Protein AF-A0A212CAP1-F1 (afdb_monomer)

Secondary structure (DSSP, 8-state):
-PPTT-EEPTTS-EE-GGGTTSSS-SSSSSGGGTTSSSS--STTS-TT-EE-TTSS---EEE---TTSSS-SS-TTT-STT--EEE----TT--SS----EE-PPPPPPPTT-EEEEE----TT------EEE--TTS--EEE---PPP-TT--PEEEEE--S-------PPP-

Organism: Cervus elaphus hippelaphus (NCBI:txid46360)

Sequence (174 aa):
YCPLGYRECQNGKCFKPEQSCNFVDDCGDYTDENECGGSCTFEKGWCGWQNSLAENFDWVLGVGSPQSLRPPRDHTLGNENGHFLYLEATPVGLRGEEAHLKSGLWQESSAACTMSFWYFISTKATGSIQILIKVRFQFVMPLSFTKFPTGSTWPKGVYHNSADLALGGLLPSE

Structure (mmCIF, N/CA/C/O backbone):
data_AF-A0A212CAP1-F1
#
_entry.id   AF-A0A212CAP1-F1
#
loop_
_atom_site.group_PDB
_atom_site.id
_atom_site.type_symbol
_atom_site.label_atom_id
_atom_site.label_alt_id
_atom_site.label_comp_id
_atom_site.label_asym_id
_atom_site.label_entity_id
_atom_site.label_seq_id
_atom_site.pdbx_PDB_ins_code
_atom_site.Cartn_x
_atom_site.Cartn_y
_atom_site.Cartn_z
_atom_site.occupancy
_atom_site.B_iso_or_equiv
_atom_site.auth_seq_id
_atom_site.auth_comp_id
_atom_site.auth_asym_id
_atom_site.auth_atom_id
_atom_site.pdbx_PDB_model_num
ATOM 1 N N . TYR A 1 1 ? -18.446 17.911 12.916 1.00 83.56 1 TYR A N 1
ATOM 2 C CA . TYR A 1 1 ? -17.539 18.237 14.038 1.00 83.56 1 TYR A CA 1
ATOM 3 C C . TYR A 1 1 ? -17.776 17.279 15.183 1.00 83.56 1 TYR A C 1
ATOM 5 O O . TYR A 1 1 ? -18.874 17.244 15.738 1.00 83.56 1 TYR A O 1
ATOM 13 N N . CYS A 1 2 ? -16.745 16.515 15.521 1.00 92.31 2 CYS A N 1
ATOM 14 C CA . CYS A 1 2 ? -16.802 15.498 16.558 1.00 92.31 2 CYS A CA 1
ATOM 15 C C . CYS A 1 2 ? -16.370 16.032 17.933 1.00 92.31 2 CYS A C 1
ATOM 17 O O . CYS A 1 2 ? -15.552 16.952 18.002 1.00 92.31 2 CYS A O 1
ATOM 19 N N . PRO A 1 3 ? -16.892 15.468 19.039 1.00 93.44 3 PRO A N 1
ATOM 20 C CA . PRO A 1 3 ? -16.429 15.803 20.384 1.00 93.44 3 PRO A CA 1
ATOM 21 C C . PRO A 1 3 ? -14.925 15.547 20.562 1.00 93.44 3 PRO A C 1
ATOM 23 O O . PRO A 1 3 ? -14.339 14.713 19.870 1.00 93.44 3 PRO A O 1
ATOM 26 N N . LEU A 1 4 ? -14.301 16.217 21.537 1.00 91.88 4 LEU A N 1
ATOM 27 C CA . LEU A 1 4 ? -12.901 15.958 21.891 1.00 91.88 4 LEU A CA 1
ATOM 28 C C . LEU A 1 4 ? -12.685 14.470 22.202 1.00 91.88 4 LEU A C 1
ATOM 30 O O . LEU A 1 4 ? -13.455 13.861 22.942 1.00 91.88 4 LEU A O 1
ATOM 34 N N . GLY A 1 5 ? -11.622 13.902 21.631 1.00 90.88 5 GLY A N 1
ATOM 35 C CA . GLY A 1 5 ? -11.305 12.479 21.753 1.00 90.88 5 GLY A CA 1
ATOM 36 C C . GLY A 1 5 ? -11.960 11.584 20.698 1.00 90.88 5 GLY A C 1
ATOM 37 O O . GLY A 1 5 ? -11.698 10.390 20.716 1.00 90.88 5 GLY A O 1
ATOM 38 N N . TYR A 1 6 ? -12.754 12.131 19.773 1.00 94.06 6 TYR A N 1
ATOM 39 C CA . TYR A 1 6 ? -13.299 11.405 18.622 1.00 94.06 6 TYR A CA 1
ATOM 40 C C . TYR A 1 6 ? -12.645 11.867 17.313 1.00 94.06 6 TYR A C 1
ATOM 42 O O . TYR A 1 6 ? -12.202 13.009 17.187 1.00 94.06 6 TYR A O 1
ATOM 50 N N . ARG A 1 7 ? -12.605 10.966 16.331 1.00 93.44 7 ARG A N 1
ATOM 51 C CA . ARG A 1 7 ? -12.229 11.222 14.936 1.00 93.44 7 ARG A CA 1
ATOM 52 C C . ARG A 1 7 ? -13.486 11.314 14.073 1.00 93.44 7 ARG A C 1
ATOM 54 O O . ARG A 1 7 ? -14.515 10.743 14.426 1.00 93.44 7 ARG A O 1
ATOM 61 N N . GLU A 1 8 ? -13.399 12.050 12.970 1.00 94.44 8 GLU A N 1
ATOM 62 C CA . GLU A 1 8 ? -14.517 12.300 12.051 1.00 94.44 8 GLU A CA 1
ATOM 63 C C . GLU A 1 8 ? -14.404 11.398 10.814 1.00 94.44 8 GLU A C 1
ATOM 65 O O . GLU A 1 8 ? -13.351 11.336 10.180 1.00 94.44 8 GLU A O 1
ATOM 70 N N . CYS A 1 9 ? -15.486 10.684 10.505 1.00 93.44 9 CYS A N 1
ATOM 71 C CA . CYS A 1 9 ? -15.655 9.887 9.290 1.00 93.44 9 CYS A CA 1
ATOM 72 C C . CYS A 1 9 ? -15.925 10.802 8.083 1.00 93.44 9 CYS A C 1
ATOM 74 O O . CYS A 1 9 ? -16.354 11.948 8.251 1.00 93.44 9 CYS A O 1
ATOM 76 N N . GLN A 1 10 ? -15.779 10.298 6.854 1.00 93.00 10 GLN A N 1
ATOM 77 C CA . GLN A 1 10 ? -16.100 11.082 5.651 1.00 93.00 10 GLN A CA 1
ATOM 78 C C . GLN A 1 10 ? -17.588 11.447 5.567 1.00 93.00 10 GLN A C 1
ATOM 80 O O . GLN A 1 10 ? -17.936 12.535 5.109 1.00 93.00 10 GLN A O 1
ATOM 85 N N . ASN A 1 11 ? -18.471 10.580 6.063 1.00 93.19 11 ASN A N 1
ATOM 86 C CA . ASN A 1 11 ? -19.906 10.843 6.173 1.00 93.19 11 ASN A CA 1
ATOM 87 C C . ASN A 1 11 ? -20.312 11.754 7.357 1.00 93.19 11 ASN A C 1
ATOM 89 O O . ASN A 1 11 ? -21.505 11.969 7.577 1.00 93.19 11 ASN A O 1
ATOM 93 N N . GLY A 1 12 ? -19.353 12.276 8.131 1.00 92.50 12 GLY A N 1
ATOM 94 C CA . GLY A 1 12 ? -19.595 13.172 9.267 1.00 92.50 12 GLY A CA 1
ATOM 95 C C . GLY A 1 12 ? -19.979 12.482 10.581 1.00 92.50 12 GLY A C 1
ATOM 96 O O . GLY A 1 12 ? -20.231 13.173 11.572 1.00 92.50 12 GLY A O 1
ATOM 97 N N . LYS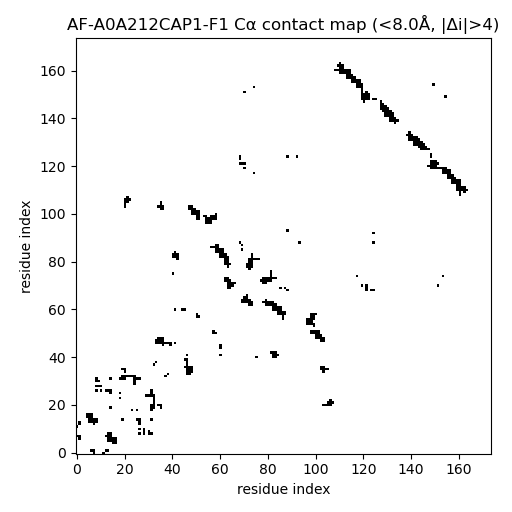 A 1 13 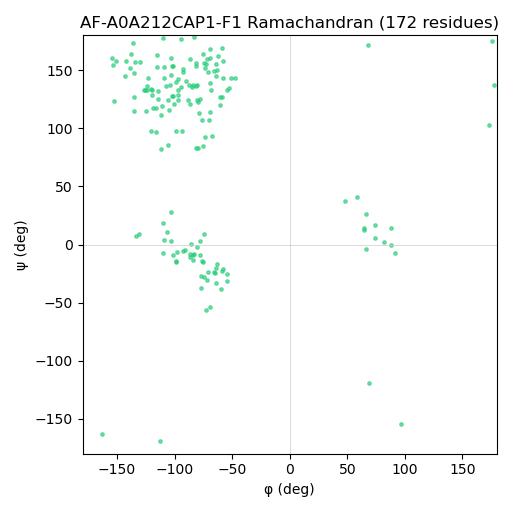? -20.024 11.142 10.630 1.00 94.56 13 LYS A N 1
ATOM 98 C CA . LYS A 1 13 ? -20.093 10.403 11.900 1.00 94.56 13 LYS A CA 1
ATOM 99 C C . LYS A 1 13 ? -18.782 10.522 12.675 1.00 94.56 13 LYS A C 1
ATOM 101 O O . LYS A 1 13 ? -17.762 10.969 12.158 1.00 94.56 13 LYS A O 1
ATOM 106 N N . CYS A 1 14 ? -18.824 10.102 13.934 1.00 95.31 14 CYS A N 1
ATOM 107 C CA . CYS A 1 14 ? -17.690 10.167 14.838 1.00 95.31 14 CYS A CA 1
ATOM 108 C C . CYS A 1 14 ? -17.373 8.786 15.399 1.00 95.31 14 CYS A C 1
ATOM 110 O O . CYS A 1 14 ? -18.280 8.091 15.854 1.00 95.31 14 CYS A O 1
ATOM 112 N N . PHE A 1 15 ? -16.091 8.440 15.438 1.00 94.31 15 PHE A N 1
ATOM 113 C CA . PHE A 1 15 ? -15.589 7.188 16.002 1.00 94.31 15 PHE A CA 1
ATOM 114 C C . PHE A 1 15 ? -14.444 7.466 16.978 1.00 94.31 15 PHE A C 1
ATOM 116 O O . PHE A 1 15 ? -13.810 8.525 16.948 1.00 94.31 15 PHE A O 1
ATOM 123 N N . LYS A 1 16 ? -14.202 6.543 17.902 1.00 93.94 16 LYS A N 1
ATOM 124 C CA . LYS A 1 16 ? -13.109 6.641 18.869 1.00 93.94 16 LYS A CA 1
ATOM 125 C C . LYS A 1 16 ? -11.788 6.183 18.242 1.00 93.94 16 LYS A C 1
ATOM 127 O O . LYS A 1 16 ? -11.796 5.343 17.353 1.00 93.94 16 LYS A O 1
ATOM 132 N N . PRO A 1 17 ? -10.626 6.657 18.717 1.00 90.38 17 PRO A N 1
ATOM 133 C CA . PRO A 1 17 ? -9.331 6.182 18.237 1.00 90.38 17 PRO A CA 1
ATOM 134 C C . PRO A 1 17 ? -9.145 4.660 18.324 1.00 90.38 17 PRO A C 1
ATOM 136 O O . PRO A 1 17 ? -8.456 4.097 17.482 1.00 90.38 17 PRO A O 1
ATOM 139 N N . GLU A 1 18 ? -9.759 3.994 19.306 1.00 88.94 18 GLU A N 1
ATOM 140 C CA . GLU A 1 18 ? -9.690 2.533 19.477 1.00 88.94 18 GLU A CA 1
ATOM 141 C C . GLU A 1 18 ? -10.550 1.759 18.466 1.00 88.94 18 GLU A C 1
ATOM 143 O O . GLU A 1 18 ? -10.386 0.546 18.329 1.00 88.94 18 GLU A O 1
ATOM 148 N N . GLN A 1 19 ? -11.458 2.466 17.787 1.00 90.75 19 GLN A N 1
ATOM 149 C CA . GLN A 1 19 ? -12.292 1.963 16.697 1.00 90.75 19 GLN A CA 1
ATOM 150 C C . GLN A 1 19 ? -11.591 2.054 15.336 1.00 90.75 19 GLN A C 1
ATOM 152 O O . GLN A 1 19 ? -12.166 1.687 14.332 1.00 90.75 19 GLN A O 1
ATOM 157 N N . SER A 1 20 ? -10.352 2.548 15.284 1.00 90.06 20 SER A N 1
ATOM 158 C CA . SER A 1 20 ? -9.571 2.535 14.048 1.00 90.06 20 SER A CA 1
ATOM 159 C C . SER A 1 20 ? -8.802 1.225 13.908 1.00 90.06 20 SER A C 1
ATOM 161 O O . SER A 1 20 ? -8.163 0.783 14.869 1.00 90.06 20 SER A O 1
ATOM 163 N N . CYS A 1 21 ? -8.788 0.666 12.700 1.00 86.75 21 CYS A N 1
ATOM 164 C CA . CYS A 1 21 ? -8.061 -0.554 12.345 1.00 86.75 21 CYS A CA 1
ATOM 165 C C . CYS A 1 21 ? -8.472 -1.768 13.191 1.00 86.75 21 CYS A C 1
ATOM 167 O O . CYS A 1 21 ? -7.619 -2.545 13.647 1.00 86.75 21 CYS A O 1
ATOM 169 N N . ASN A 1 22 ? -9.773 -1.901 13.454 1.00 86.44 22 ASN A N 1
ATOM 170 C CA . ASN A 1 22 ? -10.360 -2.946 14.289 1.00 86.44 22 ASN A CA 1
ATOM 171 C C . ASN A 1 22 ? -11.166 -3.996 13.502 1.00 86.44 22 ASN A C 1
ATOM 173 O O . ASN A 1 22 ? -11.727 -4.900 14.124 1.00 86.44 22 ASN A O 1
ATOM 177 N N . PHE A 1 23 ? -11.193 -3.914 12.167 1.00 86.25 23 PHE A N 1
ATOM 178 C CA . PHE A 1 23 ? -11.981 -4.769 11.272 1.00 86.25 23 PHE A CA 1
ATOM 179 C C . PHE A 1 23 ? -13.509 -4.644 11.422 1.00 86.25 23 PHE A C 1
ATOM 181 O O . PHE A 1 23 ? -14.248 -5.489 10.906 1.00 86.25 23 PHE A O 1
ATOM 188 N N . VAL A 1 24 ? -13.994 -3.607 12.102 1.00 89.12 24 VAL A N 1
ATOM 189 C CA . VAL A 1 24 ? -15.412 -3.277 12.261 1.00 89.12 24 VAL A CA 1
ATOM 190 C C . VAL A 1 24 ? -15.660 -1.949 11.556 1.00 89.12 24 VAL A C 1
ATOM 192 O O . VAL A 1 24 ? -14.916 -1.008 11.743 1.00 89.12 24 VAL A O 1
ATOM 195 N N . ASP A 1 25 ? -16.702 -1.870 10.729 1.00 91.38 25 ASP A N 1
ATOM 196 C CA . ASP A 1 25 ? -17.082 -0.611 10.077 1.00 91.38 25 ASP A CA 1
ATOM 197 C C . ASP A 1 25 ? -17.909 0.247 11.048 1.00 91.38 25 ASP A C 1
ATOM 199 O O . ASP A 1 25 ? -19.146 0.214 11.037 1.00 91.38 25 ASP A O 1
ATOM 203 N N . ASP A 1 26 ? -17.231 0.982 11.932 1.00 93.75 26 ASP A N 1
ATOM 204 C CA . ASP A 1 26 ? -17.870 1.860 12.914 1.00 93.75 26 ASP A CA 1
ATOM 205 C C . ASP A 1 26 ? -18.418 3.138 12.245 1.00 93.75 26 ASP A C 1
ATOM 207 O O . ASP A 1 26 ? -19.434 3.705 12.678 1.00 93.75 26 ASP A O 1
ATOM 211 N N . CYS A 1 27 ? -17.806 3.577 11.141 1.00 92.38 27 CYS A N 1
ATOM 212 C CA . CYS A 1 27 ? -18.286 4.721 10.369 1.00 92.38 27 CYS A CA 1
ATOM 213 C C . CYS A 1 27 ? -19.504 4.388 9.477 1.00 92.38 27 CYS A C 1
ATOM 215 O O . CYS A 1 27 ? -20.344 5.259 9.208 1.00 92.38 27 CYS A O 1
ATOM 217 N N . GLY A 1 28 ? -19.676 3.141 9.039 1.00 92.88 28 GLY A N 1
ATOM 218 C CA . GLY A 1 28 ? -20.647 2.732 8.013 1.00 92.88 28 GLY A CA 1
ATOM 219 C C . GLY A 1 28 ? -20.253 3.139 6.585 1.00 92.88 28 GLY A C 1
ATOM 220 O O . GLY A 1 28 ? -21.073 3.046 5.671 1.00 92.88 28 GLY A O 1
ATOM 221 N N . ASP A 1 29 ? -19.052 3.692 6.420 1.00 92.06 29 ASP A N 1
ATOM 222 C CA . ASP A 1 29 ? -18.431 4.070 5.147 1.00 92.06 29 ASP A CA 1
ATOM 223 C C . ASP A 1 29 ? -16.968 3.591 5.049 1.00 92.06 29 ASP A C 1
ATOM 225 O O . ASP A 1 29 ? -16.278 3.932 4.088 1.00 92.06 29 ASP A O 1
ATOM 229 N N . TYR A 1 30 ? -16.512 2.787 6.022 1.00 89.25 30 TYR A N 1
ATOM 230 C CA . TYR A 1 30 ? -15.170 2.215 6.125 1.00 89.25 30 TYR A CA 1
ATOM 231 C C . TYR A 1 30 ? -14.027 3.233 6.313 1.00 89.25 30 TYR A C 1
ATOM 233 O O . TYR A 1 30 ? -12.851 2.883 6.171 1.00 89.25 30 TYR A O 1
ATOM 241 N N . THR A 1 31 ? -14.330 4.505 6.616 1.00 91.69 31 THR A N 1
ATOM 242 C CA . THR A 1 31 ? -13.303 5.552 6.796 1.00 91.69 31 THR A CA 1
ATOM 243 C C . THR A 1 31 ? -12.322 5.217 7.923 1.00 91.69 31 THR A C 1
ATOM 245 O O . THR A 1 31 ? -11.128 5.491 7.807 1.00 91.69 31 THR A O 1
ATOM 248 N N . ASP A 1 32 ? -12.817 4.628 9.006 1.00 90.56 32 ASP A N 1
ATOM 249 C CA . ASP A 1 32 ? -12.068 4.195 10.188 1.00 90.56 32 ASP A CA 1
ATOM 250 C C . ASP A 1 32 ? -11.039 3.085 9.905 1.00 90.56 32 ASP A C 1
ATOM 252 O O . ASP A 1 32 ? -10.049 2.967 10.637 1.00 90.56 32 ASP A O 1
ATOM 256 N N . GLU A 1 33 ? -11.209 2.372 8.787 1.00 89.12 33 GLU A N 1
ATOM 257 C CA . GLU A 1 33 ? -10.372 1.252 8.344 1.00 89.12 33 GLU A CA 1
ATOM 258 C C . GLU A 1 33 ? -9.510 1.574 7.098 1.00 89.12 33 GLU A C 1
ATOM 260 O O . GLU A 1 33 ? -8.656 0.781 6.688 1.00 89.12 33 GLU A O 1
ATOM 265 N N . ASN A 1 34 ? -9.697 2.742 6.469 1.00 87.50 34 ASN A N 1
ATOM 266 C CA . ASN A 1 34 ? -9.089 3.060 5.168 1.00 87.50 34 ASN A CA 1
ATOM 267 C C . ASN A 1 34 ? -7.565 3.303 5.221 1.00 87.50 34 ASN A C 1
ATOM 269 O O . ASN A 1 34 ? -6.857 3.016 4.257 1.00 87.50 34 ASN A O 1
ATOM 273 N N . GLU A 1 35 ? -7.044 3.808 6.341 1.00 84.31 35 GLU A N 1
ATOM 274 C CA . GLU A 1 35 ? -5.615 4.133 6.524 1.00 84.31 35 GLU A CA 1
ATOM 275 C C . GLU A 1 35 ? -4.875 3.082 7.370 1.00 84.31 35 GLU A C 1
ATOM 277 O O . GLU A 1 35 ? -3.901 3.379 8.062 1.00 84.31 35 GLU A O 1
ATOM 282 N N . CYS A 1 36 ? -5.352 1.837 7.338 1.00 83.06 36 CYS A N 1
ATOM 283 C CA . CYS A 1 36 ? -4.792 0.732 8.119 1.00 83.06 36 CYS A CA 1
ATOM 284 C C . CYS A 1 36 ? -3.843 -0.162 7.306 1.00 83.06 36 CYS A C 1
ATOM 286 O O . CYS A 1 36 ? -3.055 -0.921 7.870 1.00 83.06 36 CYS A O 1
ATOM 288 N N . GLY A 1 37 ? -3.870 -0.057 5.975 1.00 80.31 37 GLY A N 1
ATOM 289 C CA . GLY A 1 37 ? -3.084 -0.886 5.061 1.00 80.31 37 GLY A CA 1
ATOM 290 C C . GLY A 1 37 ? -3.761 -2.198 4.651 1.00 80.31 37 GLY A C 1
ATOM 291 O O . GLY A 1 37 ? -3.080 -3.081 4.135 1.00 80.31 37 GLY A O 1
ATOM 292 N N . GLY A 1 38 ? -5.071 -2.351 4.891 1.00 79.44 38 GLY A N 1
ATOM 293 C CA . GLY A 1 38 ? -5.792 -3.623 4.723 1.00 79.44 38 GLY A CA 1
ATOM 294 C C . GLY A 1 38 ? -6.020 -4.021 3.275 1.00 79.44 38 GLY A C 1
ATOM 295 O O . GLY A 1 38 ? -5.618 -5.099 2.845 1.00 79.44 38 GLY A O 1
ATOM 296 N N . SER A 1 39 ? -6.660 -3.131 2.518 1.00 84.88 39 SER A N 1
ATOM 297 C CA . SER A 1 39 ? -6.876 -3.298 1.083 1.00 84.88 39 SER A CA 1
ATOM 298 C C . SER A 1 39 ? -6.220 -2.139 0.352 1.00 84.88 39 SER A C 1
ATOM 300 O O . SER A 1 39 ? -6.768 -1.041 0.277 1.00 84.88 39 SER A O 1
ATOM 302 N N . CYS A 1 40 ? -5.008 -2.381 -0.149 1.00 89.94 40 CYS A N 1
ATOM 303 C CA . CYS A 1 40 ? -4.208 -1.372 -0.826 1.00 89.94 40 CYS A CA 1
ATOM 304 C C . CYS A 1 40 ? -3.911 -1.767 -2.261 1.00 89.94 40 CYS A C 1
ATOM 306 O O . CYS A 1 40 ? -3.203 -2.741 -2.510 1.00 89.94 40 CYS A O 1
ATOM 308 N N . THR A 1 41 ? -4.398 -0.965 -3.200 1.00 93.81 41 THR A N 1
ATOM 309 C CA . THR A 1 41 ? -3.986 -1.046 -4.606 1.00 93.81 41 THR A CA 1
ATOM 310 C C . THR A 1 41 ? -2.913 -0.026 -4.963 1.00 93.81 41 THR A C 1
ATOM 312 O O . THR A 1 41 ? -2.422 -0.045 -6.079 1.00 93.81 41 THR A O 1
ATOM 315 N N . PHE A 1 42 ? -2.581 0.881 -4.042 1.00 95.06 42 PHE A N 1
ATOM 316 C CA . PHE A 1 42 ? -1.688 2.026 -4.231 1.00 95.06 42 PHE A CA 1
ATOM 317 C C . PHE A 1 42 ? -2.166 3.123 -5.200 1.00 95.06 42 PHE A C 1
ATOM 319 O O . PHE A 1 42 ? -1.556 4.188 -5.268 1.00 95.06 42 PHE A O 1
ATOM 326 N N . GLU A 1 43 ? -3.315 2.942 -5.860 1.00 95.62 43 GLU A N 1
ATOM 327 C CA . GLU A 1 43 ? -3.881 3.919 -6.812 1.00 95.62 43 GLU A CA 1
ATOM 328 C C . GLU A 1 43 ? -4.311 5.243 -6.173 1.00 95.62 43 GLU A C 1
ATOM 330 O O . GLU A 1 43 ? -4.402 6.272 -6.838 1.00 95.62 43 GLU A O 1
ATOM 335 N N . LYS A 1 44 ? -4.602 5.221 -4.870 1.00 91.69 44 LYS A N 1
ATOM 336 C CA . LYS A 1 44 ? -4.969 6.407 -4.083 1.00 91.69 44 LYS A CA 1
ATOM 337 C C . LYS A 1 44 ? -3.869 6.803 -3.094 1.00 91.69 44 LYS A C 1
ATOM 339 O O . LYS A 1 44 ? -4.134 7.521 -2.136 1.00 91.69 44 LYS A O 1
ATOM 344 N N . GLY A 1 45 ? -2.643 6.324 -3.310 1.00 91.81 45 GLY A N 1
ATOM 345 C CA . GLY A 1 45 ? -1.524 6.509 -2.393 1.00 91.81 45 GLY A CA 1
ATOM 346 C C . GLY A 1 45 ? -1.327 5.318 -1.459 1.00 91.81 45 GLY A C 1
ATOM 347 O O . GLY A 1 45 ? -1.671 4.189 -1.783 1.00 91.81 45 GLY A O 1
ATOM 348 N N . TRP A 1 46 ? -0.733 5.559 -0.296 1.00 91.50 46 TRP A N 1
ATOM 349 C CA . TRP A 1 46 ? -0.135 4.500 0.520 1.00 91.50 46 TRP A CA 1
ATOM 350 C C . TRP A 1 46 ? -1.115 3.762 1.440 1.00 91.50 46 TRP A C 1
ATOM 352 O O . TRP A 1 46 ? -0.718 2.761 2.025 1.00 91.50 46 TRP A O 1
ATOM 362 N N . CYS A 1 47 ? -2.360 4.238 1.574 1.00 89.62 47 CYS A N 1
ATOM 363 C CA . CYS A 1 47 ? -3.438 3.641 2.381 1.00 89.62 47 CYS A CA 1
ATOM 364 C C . CYS A 1 47 ? -3.020 3.244 3.820 1.00 89.62 47 CYS A C 1
ATOM 366 O O . CYS A 1 47 ? -3.417 2.202 4.342 1.00 89.62 47 CYS A O 1
ATOM 368 N N . GLY A 1 48 ? -2.166 4.048 4.458 1.00 87.12 48 GLY A N 1
ATOM 369 C CA . GLY A 1 48 ? -1.626 3.776 5.795 1.00 87.12 48 GLY A CA 1
ATOM 370 C C . GLY A 1 48 ? -0.307 3.005 5.855 1.00 87.12 48 GLY A C 1
ATOM 371 O O . GLY A 1 48 ? 0.277 2.883 6.933 1.00 87.12 48 GLY A O 1
ATOM 372 N N . TRP A 1 49 ? 0.204 2.502 4.729 1.00 90.00 49 TRP A N 1
ATOM 373 C CA . TRP A 1 49 ? 1.576 2.004 4.671 1.00 90.00 49 TRP A CA 1
ATOM 374 C C . TRP A 1 49 ? 2.570 3.159 4.753 1.00 90.00 49 TRP A C 1
ATOM 376 O O . TRP A 1 49 ? 2.325 4.264 4.271 1.00 90.00 49 TRP A O 1
ATOM 386 N N . GLN A 1 50 ? 3.727 2.900 5.346 1.00 90.00 50 GLN A N 1
ATOM 387 C CA . GLN A 1 50 ? 4.794 3.885 5.459 1.00 90.00 50 GLN A CA 1
ATOM 388 C C . GLN A 1 50 ? 6.158 3.209 5.553 1.00 90.00 50 GLN A C 1
ATOM 390 O O . GLN A 1 50 ? 6.280 2.082 6.042 1.00 90.00 50 GLN A O 1
ATOM 395 N N . ASN A 1 51 ? 7.199 3.926 5.138 1.00 87.81 51 ASN A N 1
ATOM 396 C CA . ASN A 1 51 ? 8.568 3.482 5.359 1.00 87.81 51 ASN A CA 1
ATOM 397 C C . ASN A 1 51 ? 8.921 3.468 6.853 1.00 87.81 51 ASN A C 1
ATOM 399 O O . ASN A 1 51 ? 8.397 4.235 7.679 1.00 87.81 51 ASN A O 1
ATOM 403 N N . SER A 1 52 ? 9.811 2.550 7.209 1.00 82.44 52 SER A N 1
ATOM 404 C CA . SER A 1 52 ? 10.490 2.549 8.496 1.00 82.44 52 SER A CA 1
ATOM 405 C C . SER A 1 52 ? 11.647 3.541 8.478 1.00 82.44 52 SER A C 1
ATOM 407 O O . SER A 1 52 ? 12.430 3.559 7.544 1.00 82.44 52 SER A O 1
ATOM 409 N N . LEU A 1 53 ? 11.807 4.306 9.558 1.00 76.69 53 LEU A N 1
ATOM 410 C CA . LEU A 1 53 ? 12.931 5.236 9.725 1.00 76.69 53 LEU A CA 1
ATOM 411 C C . LEU A 1 53 ? 14.228 4.546 10.183 1.00 76.69 53 LEU A C 1
ATOM 413 O O . LEU A 1 53 ? 15.224 5.218 10.420 1.00 76.69 53 LEU A O 1
ATOM 417 N N . ALA A 1 54 ? 14.184 3.233 10.421 1.00 67.00 54 ALA A N 1
ATOM 418 C CA . ALA A 1 54 ? 15.313 2.472 10.953 1.00 67.00 54 ALA A CA 1
ATOM 419 C C . ALA A 1 54 ? 16.309 2.026 9.870 1.00 67.00 54 ALA A C 1
ATOM 421 O O . ALA A 1 54 ? 17.409 1.610 10.216 1.00 67.00 54 ALA A O 1
ATOM 422 N N . GLU A 1 55 ? 15.925 2.120 8.595 1.00 70.25 55 GLU A N 1
ATOM 423 C CA . GLU A 1 55 ? 16.693 1.591 7.469 1.00 70.25 55 GLU A CA 1
ATOM 424 C C . GLU A 1 55 ? 17.183 2.703 6.538 1.00 70.25 55 GLU A C 1
ATOM 426 O O . GLU A 1 55 ? 16.668 3.821 6.545 1.00 70.25 55 GLU A O 1
ATOM 431 N N . ASN A 1 56 ? 18.159 2.369 5.697 1.00 69.56 56 ASN A N 1
ATOM 432 C CA . ASN A 1 56 ? 18.760 3.298 4.738 1.00 69.56 56 ASN A CA 1
ATOM 433 C C . ASN A 1 56 ? 18.014 3.379 3.397 1.00 69.56 56 ASN A C 1
ATOM 435 O O . ASN A 1 56 ? 18.354 4.219 2.562 1.00 69.56 56 ASN A O 1
ATOM 439 N N . PHE A 1 57 ? 17.029 2.505 3.169 1.00 77.00 57 PHE A N 1
ATOM 440 C CA . PHE A 1 57 ? 16.296 2.425 1.912 1.00 77.00 57 PHE A CA 1
ATOM 441 C C . PHE A 1 57 ? 14.791 2.530 2.110 1.00 77.00 57 PHE A C 1
ATOM 443 O O . PHE A 1 57 ? 14.183 1.823 2.915 1.00 77.00 57 PHE A O 1
ATOM 450 N N . ASP A 1 58 ? 14.205 3.380 1.278 1.00 83.81 58 ASP A N 1
ATOM 451 C CA . ASP A 1 58 ? 12.790 3.691 1.272 1.00 83.81 58 ASP A CA 1
ATOM 452 C C . ASP A 1 58 ? 12.107 3.056 0.062 1.00 83.81 58 ASP A C 1
ATOM 454 O O . ASP A 1 58 ? 12.596 3.121 -1.070 1.00 83.81 58 ASP A O 1
ATOM 458 N N . TRP A 1 59 ? 10.932 2.471 0.293 1.00 89.19 59 TRP A N 1
ATOM 459 C CA . TRP A 1 59 ? 10.021 2.131 -0.790 1.00 89.19 59 TRP A CA 1
ATOM 460 C C . TRP A 1 59 ? 9.553 3.412 -1.470 1.00 89.19 59 TRP A C 1
ATOM 462 O O . TRP A 1 59 ? 9.350 4.443 -0.825 1.00 89.19 59 TRP A O 1
ATOM 472 N N . VAL A 1 60 ? 9.357 3.334 -2.779 1.00 90.38 60 VAL A N 1
ATOM 473 C CA . VAL A 1 60 ? 8.905 4.455 -3.596 1.00 90.38 60 VAL A CA 1
ATOM 474 C C . VAL A 1 60 ? 7.589 4.080 -4.252 1.00 90.38 60 VAL A C 1
ATOM 476 O O . VAL A 1 60 ? 7.450 2.999 -4.824 1.00 90.38 60 VAL A O 1
ATOM 479 N N . LEU A 1 61 ? 6.621 4.992 -4.179 1.00 93.00 61 LEU A N 1
ATOM 480 C CA . LEU A 1 61 ? 5.396 4.902 -4.958 1.00 93.00 61 LEU A CA 1
ATOM 481 C C . LEU A 1 61 ? 5.669 5.395 -6.372 1.00 93.00 61 LEU A C 1
ATOM 483 O O . LEU A 1 61 ? 6.084 6.536 -6.571 1.00 93.00 61 LEU A O 1
ATOM 487 N N . GLY A 1 62 ? 5.380 4.559 -7.357 1.00 92.38 62 GLY A N 1
ATOM 488 C CA . GLY A 1 62 ? 5.408 4.996 -8.739 1.00 92.38 62 GLY A CA 1
ATOM 489 C C . GLY A 1 62 ? 4.672 4.043 -9.654 1.00 92.38 62 GLY A C 1
ATOM 490 O O . GLY A 1 62 ? 3.854 3.240 -9.216 1.00 92.38 62 GLY A O 1
ATOM 491 N N . VAL A 1 63 ? 4.952 4.197 -10.942 1.00 93.38 63 VAL A N 1
ATOM 492 C CA . VAL A 1 63 ? 4.178 3.581 -12.023 1.00 93.38 63 VAL A CA 1
ATOM 493 C C . VAL A 1 63 ? 4.990 2.520 -12.771 1.00 93.38 63 VAL A C 1
ATOM 495 O O . VAL A 1 63 ? 6.082 2.144 -12.337 1.00 93.38 63 VAL A O 1
ATOM 498 N N . GLY A 1 64 ? 4.506 2.028 -13.907 1.00 88.31 64 GLY A N 1
ATOM 499 C CA . GLY A 1 64 ? 5.270 1.107 -14.748 1.00 88.31 64 GLY A CA 1
ATOM 500 C C . GLY A 1 64 ? 6.424 1.783 -15.504 1.00 88.31 64 GLY A C 1
ATOM 501 O O . GLY A 1 64 ? 6.404 2.987 -15.758 1.00 88.31 64 GLY A O 1
ATOM 502 N N . SER A 1 65 ? 7.460 1.023 -15.883 1.00 85.88 65 SER A N 1
ATOM 503 C CA . SER A 1 65 ? 8.389 1.452 -16.945 1.00 85.88 65 SER A CA 1
ATOM 504 C C . SER A 1 65 ? 9.047 0.282 -17.667 1.00 85.88 65 SER A C 1
ATOM 506 O O . SER A 1 65 ? 9.751 -0.504 -17.034 1.00 85.88 65 SER A O 1
ATOM 508 N N . PRO A 1 66 ? 8.907 0.206 -19.002 1.00 78.94 66 PRO A N 1
ATOM 509 C CA . PRO A 1 66 ? 9.571 -0.815 -19.809 1.00 78.94 66 PRO A CA 1
ATOM 510 C C .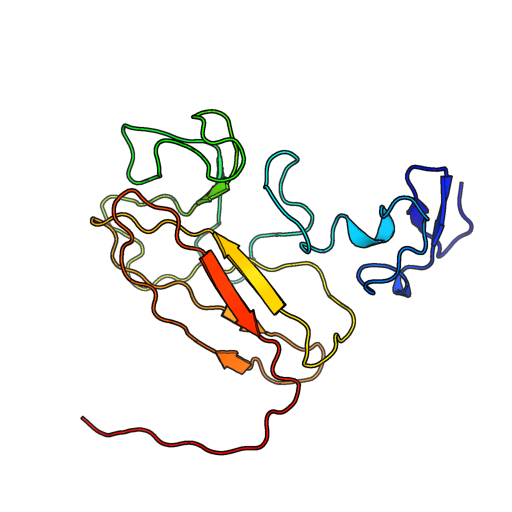 PRO A 1 66 ? 11.106 -0.728 -19.821 1.00 78.94 66 PRO A C 1
ATOM 512 O O . PRO A 1 66 ? 11.771 -1.721 -20.100 1.00 78.94 66 PRO A O 1
ATOM 515 N N . GLN A 1 67 ? 11.680 0.454 -19.573 1.00 79.69 67 GLN A N 1
ATOM 516 C CA . GLN A 1 67 ? 13.122 0.710 -19.698 1.00 79.69 67 GLN A CA 1
ATOM 517 C C . GLN A 1 67 ? 13.898 0.467 -18.394 1.00 79.69 67 GLN A C 1
ATOM 519 O O . GLN A 1 67 ? 15.124 0.574 -18.374 1.00 79.69 67 GLN A O 1
ATOM 524 N N . SER A 1 68 ? 13.203 0.153 -17.303 1.00 78.44 68 SER A N 1
ATOM 525 C CA . SER A 1 68 ? 13.786 -0.027 -15.974 1.00 78.44 68 SER A CA 1
ATOM 526 C C . SER A 1 68 ? 13.752 -1.497 -15.529 1.00 78.44 68 SER A C 1
ATOM 528 O O . SER A 1 68 ? 13.246 -2.372 -16.224 1.00 78.44 68 SER A O 1
ATOM 530 N N . LEU A 1 69 ? 14.298 -1.784 -14.342 1.00 79.94 69 LEU A N 1
ATOM 531 C CA . LEU A 1 69 ? 14.162 -3.098 -13.695 1.00 79.94 69 LEU A CA 1
ATOM 532 C C . LEU A 1 69 ? 12.794 -3.300 -13.016 1.00 79.94 69 LEU A C 1
ATOM 534 O O . LEU A 1 69 ? 12.485 -4.417 -12.601 1.00 79.94 69 LEU A O 1
ATOM 538 N N . ARG A 1 70 ? 11.984 -2.238 -12.918 1.00 84.56 70 ARG A N 1
ATOM 539 C CA . ARG A 1 70 ? 10.587 -2.292 -12.469 1.00 84.56 70 ARG A CA 1
ATOM 540 C C . ARG A 1 70 ? 9.679 -2.894 -13.555 1.00 84.56 70 ARG A C 1
ATOM 542 O O . ARG A 1 70 ? 10.032 -2.851 -14.733 1.00 84.56 70 ARG A O 1
ATOM 549 N N . PRO A 1 71 ? 8.522 -3.463 -13.182 1.00 88.75 71 PRO A N 1
ATOM 550 C CA . PRO A 1 71 ? 7.588 -4.011 -14.155 1.00 88.75 71 PRO A CA 1
ATOM 551 C C . PRO A 1 71 ? 7.041 -2.908 -15.080 1.00 88.75 71 PRO A C 1
ATOM 553 O O . PRO A 1 71 ? 6.914 -1.751 -14.670 1.00 88.75 71 PRO A O 1
ATOM 556 N N . PRO A 1 72 ? 6.699 -3.242 -16.337 1.00 89.31 72 PRO A N 1
ATOM 557 C CA . PRO A 1 72 ? 6.191 -2.264 -17.296 1.00 89.31 72 PRO A CA 1
ATOM 558 C C . PRO A 1 72 ? 4.776 -1.793 -16.958 1.00 89.31 72 PRO A C 1
ATOM 560 O O . PRO A 1 72 ? 4.373 -0.729 -17.407 1.00 89.31 72 PRO A O 1
ATOM 563 N N . ARG A 1 73 ? 4.012 -2.594 -16.208 1.00 92.19 73 ARG A N 1
ATOM 564 C CA . ARG A 1 73 ? 2.605 -2.354 -15.891 1.00 92.19 73 ARG A CA 1
ATOM 565 C C . ARG A 1 73 ? 2.308 -2.792 -14.470 1.00 92.19 73 ARG A C 1
ATOM 567 O O . ARG A 1 73 ? 2.871 -3.788 -14.002 1.00 92.19 73 ARG A O 1
ATOM 574 N N . ASP A 1 74 ? 1.420 -2.057 -13.823 1.00 94.38 74 ASP A N 1
ATOM 575 C CA . ASP A 1 74 ? 0.920 -2.403 -12.503 1.00 94.38 74 ASP A CA 1
ATOM 576 C C . ASP A 1 74 ? 0.029 -3.659 -12.557 1.00 94.38 74 ASP A C 1
ATOM 578 O O . ASP A 1 74 ? -0.482 -4.044 -13.612 1.00 94.38 74 ASP A O 1
ATOM 582 N N . HIS A 1 75 ? -0.154 -4.310 -11.412 1.00 93.56 75 HIS A N 1
ATOM 583 C CA . HIS A 1 75 ? -1.001 -5.496 -11.318 1.00 93.56 75 HIS A CA 1
ATOM 584 C C . HIS A 1 75 ? -2.507 -5.169 -11.306 1.00 93.56 75 HIS A C 1
ATOM 586 O O . HIS A 1 75 ? -3.303 -5.924 -11.859 1.00 93.56 75 HIS A O 1
ATOM 592 N N . THR A 1 76 ? -2.909 -4.082 -10.648 1.00 93.19 76 THR A N 1
ATOM 593 C CA . THR A 1 76 ? -4.308 -3.723 -10.381 1.00 93.19 76 THR A CA 1
ATOM 594 C C . THR A 1 76 ? -5.055 -3.327 -11.654 1.00 93.19 76 THR A C 1
ATOM 596 O O . THR A 1 76 ? -6.123 -3.868 -11.937 1.00 93.19 76 THR A O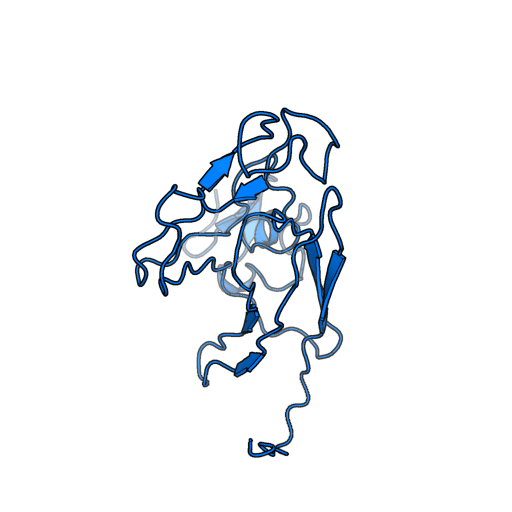 1
ATOM 599 N N . LEU A 1 77 ? -4.515 -2.371 -12.411 1.00 94.31 77 LEU A N 1
ATOM 600 C CA . LEU A 1 77 ? -5.112 -1.821 -13.625 1.00 94.31 77 LEU A CA 1
ATOM 601 C C . LEU A 1 77 ? -4.521 -2.436 -14.898 1.00 94.31 77 LEU A C 1
ATOM 603 O O . LEU A 1 77 ? -5.086 -2.257 -15.981 1.00 94.31 77 LEU A O 1
ATOM 607 N N . GLY A 1 78 ? -3.392 -3.143 -14.796 1.00 92.38 78 GLY A N 1
ATOM 608 C CA . GLY A 1 78 ? -2.755 -3.808 -15.929 1.00 92.38 78 GLY A CA 1
ATOM 609 C C . GLY A 1 78 ? -2.210 -2.829 -16.968 1.00 92.38 78 GLY A C 1
ATOM 610 O O . GLY A 1 78 ? -2.135 -3.171 -18.157 1.00 92.38 78 GLY A O 1
ATOM 611 N N . ASN A 1 79 ? -1.864 -1.604 -16.562 1.00 92.06 79 ASN A N 1
ATOM 612 C CA . ASN A 1 79 ? -1.380 -0.566 -17.467 1.00 92.06 79 ASN A CA 1
ATOM 613 C C . ASN A 1 79 ? -0.168 0.189 -16.898 1.00 92.06 79 ASN A C 1
ATOM 615 O O . ASN A 1 79 ? 0.290 -0.065 -15.789 1.00 92.06 79 ASN A O 1
ATOM 619 N N . GLU A 1 80 ? 0.419 1.063 -17.713 1.00 91.94 80 GLU A N 1
ATOM 620 C CA . GLU A 1 80 ? 1.676 1.749 -17.380 1.00 91.94 80 GLU A CA 1
ATOM 621 C C . GLU A 1 80 ? 1.488 2.886 -16.366 1.00 91.94 80 GLU A C 1
ATOM 623 O O . GLU A 1 80 ? 2.475 3.336 -15.795 1.00 91.94 80 GLU A O 1
ATOM 628 N N . ASN A 1 81 ? 0.244 3.321 -16.129 1.00 93.56 81 ASN A N 1
ATOM 629 C CA . ASN A 1 81 ? -0.118 4.436 -15.251 1.00 93.56 81 ASN A CA 1
ATOM 630 C C . ASN A 1 81 ? -0.642 3.993 -13.881 1.00 93.56 81 ASN A C 1
ATOM 632 O O . ASN A 1 81 ? -0.866 4.853 -13.031 1.00 93.56 81 ASN A O 1
ATOM 636 N N . GLY A 1 82 ? -0.890 2.699 -13.673 1.00 94.69 82 GLY A N 1
ATOM 637 C CA . GLY A 1 82 ? -1.253 2.205 -12.354 1.00 94.69 82 GLY A CA 1
ATOM 638 C C . GLY A 1 82 ? -0.059 2.219 -11.408 1.00 94.69 82 GLY A C 1
ATOM 639 O O . GLY A 1 82 ? 1.103 2.269 -11.828 1.00 94.69 82 GLY A O 1
ATOM 640 N N . HIS A 1 83 ? -0.362 2.198 -10.121 1.00 95.25 83 HIS A N 1
ATOM 641 C CA . HIS A 1 83 ? 0.583 2.486 -9.061 1.00 95.25 83 HIS A CA 1
ATOM 642 C C . HIS A 1 83 ? 0.954 1.230 -8.282 1.00 95.25 83 HIS A C 1
ATOM 644 O O . HIS A 1 83 ? 0.141 0.349 -8.014 1.00 95.25 83 HIS A O 1
ATOM 650 N N . PHE A 1 84 ? 2.215 1.159 -7.875 1.00 94.06 84 PHE A N 1
ATOM 651 C CA . PHE A 1 84 ? 2.715 0.144 -6.960 1.00 94.06 84 PHE A CA 1
ATOM 652 C C . PHE A 1 84 ? 3.939 0.673 -6.215 1.00 94.06 84 PHE A C 1
ATOM 654 O O . PHE A 1 84 ? 4.595 1.628 -6.641 1.00 94.06 84 PHE A O 1
ATOM 661 N N . LEU A 1 85 ? 4.251 0.039 -5.087 1.00 92.50 85 LEU A N 1
ATOM 662 C CA . LEU A 1 85 ? 5.491 0.300 -4.369 1.00 92.50 85 LEU A CA 1
ATOM 663 C C . LEU A 1 85 ? 6.631 -0.523 -4.969 1.00 92.50 85 LEU A C 1
ATOM 665 O O . LEU A 1 85 ? 6.473 -1.712 -5.253 1.00 92.50 85 LEU A O 1
ATOM 669 N N . TYR A 1 86 ? 7.792 0.099 -5.133 1.00 88.25 86 TYR A N 1
ATOM 670 C CA . TYR A 1 86 ? 9.007 -0.579 -5.567 1.00 88.25 86 TYR A CA 1
ATOM 671 C C . TYR A 1 86 ? 10.238 -0.031 -4.849 1.00 88.25 86 TYR A C 1
ATOM 673 O O . TYR A 1 86 ? 10.247 1.095 -4.356 1.00 88.25 86 TYR A O 1
ATOM 681 N N . LEU A 1 87 ? 11.290 -0.844 -4.820 1.00 84.81 87 LEU A N 1
ATOM 682 C CA . LEU A 1 87 ? 12.630 -0.414 -4.443 1.00 84.81 87 LEU A CA 1
ATOM 683 C C . LEU A 1 87 ? 13.412 -0.124 -5.721 1.00 84.81 87 LEU A C 1
ATOM 685 O O . LEU A 1 87 ? 13.434 -0.945 -6.644 1.00 84.81 87 LEU A O 1
ATOM 689 N N . GLU A 1 88 ? 14.024 1.055 -5.802 1.00 76.56 88 GLU A N 1
ATOM 690 C CA . GLU A 1 88 ? 14.822 1.418 -6.966 1.00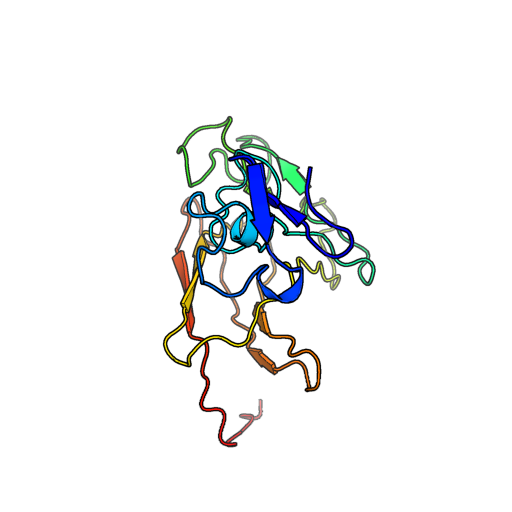 76.56 88 GLU A CA 1
ATOM 691 C C . GLU A 1 88 ? 16.098 0.572 -7.010 1.00 76.56 88 GLU A C 1
ATOM 693 O O . GLU A 1 88 ? 16.975 0.655 -6.153 1.00 76.56 88 GLU A O 1
ATOM 698 N N . ALA A 1 89 ? 16.194 -0.277 -8.030 1.00 66.94 89 ALA A N 1
ATOM 699 C CA . ALA A 1 89 ? 17.369 -1.100 -8.241 1.00 66.94 89 ALA A CA 1
ATOM 700 C C . ALA A 1 89 ? 18.500 -0.239 -8.819 1.00 66.94 89 ALA A C 1
ATOM 702 O O . ALA A 1 89 ? 18.475 0.140 -9.992 1.00 66.94 89 ALA A O 1
ATOM 703 N N . THR A 1 90 ? 19.506 0.059 -8.001 1.00 65.50 90 THR A N 1
ATOM 704 C CA . THR A 1 90 ? 20.722 0.743 -8.452 1.00 65.50 90 THR A CA 1
ATOM 705 C C . THR A 1 90 ? 21.692 -0.254 -9.110 1.00 65.50 90 THR A C 1
ATOM 707 O O . THR A 1 90 ? 21.653 -1.447 -8.801 1.00 65.50 90 THR A O 1
ATOM 710 N N . PRO A 1 91 ? 22.610 0.189 -9.995 1.00 57.06 91 PRO A N 1
ATOM 711 C CA . PRO A 1 91 ? 23.613 -0.688 -10.620 1.00 57.06 91 PRO A CA 1
ATOM 712 C C . PRO A 1 91 ? 24.537 -1.409 -9.626 1.00 57.06 91 PRO A C 1
ATOM 714 O O . PRO A 1 91 ? 25.111 -2.444 -9.951 1.00 57.06 91 PRO A O 1
ATOM 717 N N . VAL A 1 92 ? 24.687 -0.858 -8.419 1.00 56.94 92 VAL A N 1
ATOM 718 C CA . VAL A 1 92 ? 25.439 -1.459 -7.306 1.00 56.94 92 VAL A CA 1
ATOM 719 C C . VAL A 1 92 ? 24.593 -2.419 -6.460 1.00 56.94 92 VAL A C 1
ATOM 721 O O . VAL A 1 92 ? 25.158 -3.189 -5.684 1.00 56.94 92 VAL A O 1
ATOM 724 N N . GLY A 1 93 ? 23.274 -2.439 -6.672 1.00 58.12 93 GLY A N 1
ATOM 725 C CA . GLY A 1 93 ? 22.309 -3.244 -5.932 1.00 58.12 93 GLY A CA 1
ATOM 726 C C . GLY A 1 93 ? 22.140 -2.800 -4.478 1.00 58.12 93 GLY A C 1
ATOM 727 O O . GLY A 1 93 ? 22.901 -1.990 -3.952 1.00 58.12 93 GLY A O 1
ATOM 728 N N . LEU A 1 94 ? 21.145 -3.382 -3.810 1.00 62.44 94 LEU A N 1
ATOM 729 C CA . LEU A 1 94 ? 20.997 -3.324 -2.355 1.00 62.44 94 LEU A CA 1
ATOM 730 C C . LEU A 1 94 ? 21.958 -4.364 -1.754 1.00 62.44 94 LEU A C 1
ATOM 732 O O . LEU A 1 94 ? 21.592 -5.522 -1.554 1.00 62.44 94 LEU A O 1
ATOM 736 N N . ARG A 1 95 ? 23.239 -4.019 -1.575 1.00 61.47 95 ARG A N 1
ATOM 737 C CA . ARG A 1 95 ? 24.245 -4.957 -1.041 1.00 61.47 95 ARG A CA 1
ATOM 738 C C . ARG A 1 95 ? 24.074 -5.142 0.468 1.00 61.47 95 ARG A C 1
ATOM 740 O O . ARG A 1 95 ? 24.771 -4.512 1.250 1.00 61.47 95 ARG A O 1
ATOM 747 N N . GLY A 1 96 ? 23.184 -6.054 0.857 1.00 59.59 96 GLY A N 1
ATOM 748 C CA . GLY A 1 96 ? 22.966 -6.414 2.263 1.00 59.59 96 GLY A CA 1
ATOM 749 C C . GLY A 1 96 ? 22.208 -5.358 3.068 1.00 59.59 96 GLY A C 1
ATOM 750 O O . GLY A 1 96 ? 22.252 -5.396 4.291 1.00 59.59 96 GLY A O 1
ATOM 751 N N . GLU A 1 97 ? 21.539 -4.428 2.388 1.00 70.88 97 GLU A N 1
ATOM 752 C CA . GLU A 1 97 ? 20.696 -3.416 3.020 1.00 70.88 97 GLU A CA 1
ATOM 753 C C . GLU A 1 97 ? 19.227 -3.844 2.961 1.00 70.88 97 GLU A C 1
ATOM 755 O O . GLU A 1 97 ? 18.771 -4.413 1.964 1.00 70.88 97 GLU A O 1
ATOM 760 N N . GLU A 1 98 ? 18.502 -3.592 4.047 1.00 76.88 98 GLU A N 1
ATOM 761 C CA . GLU A 1 98 ? 17.092 -3.933 4.205 1.00 76.88 98 GLU A CA 1
ATOM 762 C C . GLU A 1 98 ? 16.227 -2.682 4.012 1.00 76.88 98 GLU A C 1
ATOM 764 O O . GLU A 1 98 ? 16.676 -1.553 4.196 1.00 76.88 98 GLU A O 1
ATOM 769 N N . ALA A 1 99 ? 14.976 -2.877 3.597 1.00 83.69 99 ALA A N 1
ATOM 770 C CA . ALA A 1 99 ? 14.000 -1.803 3.469 1.00 83.69 99 ALA A CA 1
ATOM 771 C C . ALA A 1 99 ? 12.675 -2.272 4.060 1.00 83.69 99 ALA A C 1
ATOM 773 O O . ALA A 1 99 ? 12.032 -3.197 3.551 1.00 83.69 99 ALA A O 1
ATOM 774 N N . HIS A 1 100 ? 12.249 -1.623 5.137 1.00 85.12 100 HIS A N 1
ATOM 775 C CA . HIS A 1 100 ? 11.064 -2.023 5.880 1.00 85.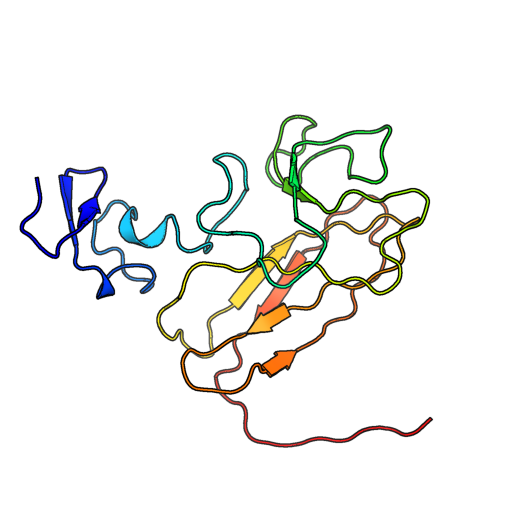12 100 HIS A CA 1
ATOM 776 C C . HIS A 1 100 ? 9.862 -1.145 5.526 1.00 85.12 100 HIS A C 1
ATOM 778 O O . HIS A 1 100 ? 9.864 0.064 5.760 1.00 85.12 100 HIS A O 1
ATOM 784 N N . LEU A 1 101 ? 8.803 -1.784 5.030 1.00 88.44 101 LEU A N 1
ATOM 785 C CA . LEU A 1 101 ? 7.483 -1.188 4.855 1.00 88.44 101 LEU A CA 1
ATOM 786 C C . LEU A 1 101 ? 6.574 -1.664 5.993 1.00 88.44 101 LEU A C 1
ATOM 788 O O . LEU A 1 101 ? 6.464 -2.866 6.236 1.00 88.44 101 LEU A O 1
ATOM 792 N N . LYS A 1 102 ? 5.924 -0.737 6.698 1.00 87.56 102 LYS A N 1
ATOM 793 C CA . LYS A 1 102 ? 5.045 -1.050 7.835 1.00 87.56 102 LYS A CA 1
ATOM 794 C C . LYS A 1 102 ? 3.642 -0.493 7.623 1.00 87.56 102 LYS A C 1
ATOM 796 O O . LYS A 1 102 ? 3.487 0.591 7.066 1.00 87.56 102 LYS A O 1
ATOM 801 N N . SER A 1 103 ? 2.644 -1.240 8.076 1.00 85.44 103 SER A N 1
ATOM 802 C CA . SER A 1 103 ? 1.246 -0.816 8.093 1.00 85.44 103 SER A CA 1
ATOM 803 C C . SER A 1 103 ? 0.937 0.036 9.328 1.00 85.44 103 SER A C 1
ATOM 805 O O . SER A 1 103 ? 1.774 0.193 10.227 1.00 85.44 103 SER A O 1
ATOM 807 N N . GLY A 1 104 ? -0.311 0.500 9.413 1.00 81.31 104 GLY A N 1
ATOM 808 C CA . GLY A 1 104 ? -0.901 0.944 10.670 1.00 81.31 104 GLY A CA 1
ATOM 809 C C . GLY A 1 104 ? -0.913 -0.168 11.725 1.00 81.31 104 GLY A C 1
ATOM 810 O O . GLY A 1 104 ? -0.637 -1.342 11.445 1.00 81.31 104 GLY A O 1
ATOM 811 N N . LEU A 1 105 ? -1.216 0.215 12.964 1.00 82.00 105 LEU A N 1
ATOM 812 C CA . LEU A 1 105 ? -1.421 -0.750 14.033 1.00 82.00 105 LEU A CA 1
ATOM 813 C C . LEU A 1 105 ? -2.827 -1.333 13.921 1.00 82.00 105 LEU A C 1
ATOM 815 O O . LEU A 1 105 ? -3.802 -0.598 14.022 1.00 82.00 105 LEU A O 1
ATOM 819 N N . TRP A 1 106 ? -2.893 -2.650 13.809 1.00 82.62 106 TRP A N 1
ATOM 820 C CA . TRP A 1 106 ? -4.138 -3.400 13.805 1.00 82.62 106 TRP A CA 1
ATOM 821 C C . TRP A 1 106 ? -4.508 -3.855 15.211 1.00 82.62 106 TRP A C 1
ATOM 823 O O . TRP A 1 106 ? -3.629 -4.168 16.024 1.00 82.62 106 TRP A O 1
ATOM 833 N N . GLN A 1 107 ? -5.808 -3.945 15.479 1.00 82.62 107 GLN A N 1
ATOM 834 C CA . GLN A 1 107 ? -6.291 -4.807 16.551 1.00 82.62 107 GLN A CA 1
ATOM 835 C C . GLN A 1 107 ? -5.974 -6.270 16.230 1.00 82.62 107 GLN A C 1
ATOM 837 O O . GLN A 1 107 ? -5.783 -6.659 15.075 1.00 82.62 107 GLN A O 1
ATOM 842 N N . GLU A 1 108 ? -5.881 -7.0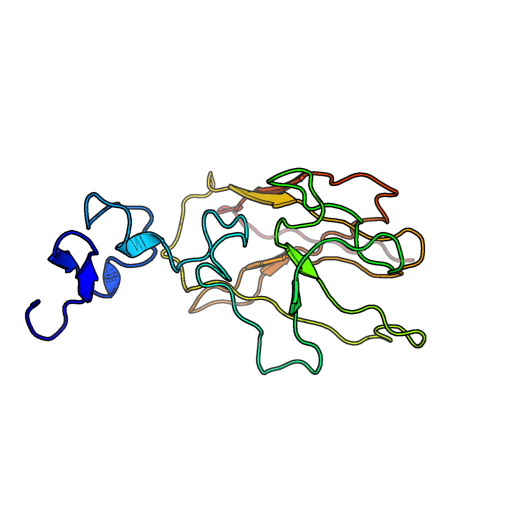84 17.275 1.00 76.25 108 GLU A N 1
ATOM 843 C CA . GLU A 1 108 ? -5.603 -8.504 17.119 1.00 76.25 108 GLU A CA 1
ATOM 844 C C . GLU A 1 108 ? -6.709 -9.170 16.292 1.00 76.25 108 GLU A C 1
ATOM 846 O O . GLU A 1 108 ? -7.898 -9.035 16.578 1.00 76.25 108 GLU A O 1
ATOM 851 N N . SER A 1 109 ? -6.300 -9.869 15.235 1.00 72.38 109 SER A N 1
ATOM 852 C CA . SER A 1 109 ? -7.202 -10.581 14.335 1.00 72.38 109 SER A CA 1
ATOM 853 C C . SER A 1 109 ? -7.177 -12.079 14.625 1.00 72.38 109 SER A C 1
ATOM 855 O O . SER A 1 109 ? -6.235 -12.603 15.216 1.00 72.38 109 SER A O 1
ATOM 857 N N . SER A 1 110 ? -8.215 -12.792 14.185 1.00 73.25 110 SER A N 1
ATOM 858 C CA . SER A 1 110 ? -8.291 -14.247 14.363 1.00 73.25 110 SER A CA 1
ATOM 859 C C . SER A 1 110 ? -7.160 -15.004 13.645 1.00 73.25 110 SER A C 1
ATOM 861 O O . SER A 1 110 ? -6.591 -14.516 12.664 1.00 73.25 110 SER A O 1
ATOM 863 N N . ALA A 1 111 ? -6.936 -16.261 14.052 1.00 71.38 111 ALA A N 1
ATOM 864 C CA . ALA A 1 111 ? -6.052 -17.214 13.362 1.00 71.38 111 ALA A CA 1
ATOM 865 C C . ALA A 1 111 ? -6.437 -17.475 11.894 1.00 71.38 111 ALA A C 1
ATOM 867 O O . ALA A 1 111 ? -5.658 -17.979 11.091 1.00 71.38 111 ALA A O 1
ATOM 868 N N . ALA A 1 112 ? -7.690 -17.196 11.539 1.00 76.25 112 ALA A N 1
ATOM 869 C CA . ALA A 1 112 ? -8.181 -17.378 10.183 1.00 76.25 112 ALA A CA 1
ATOM 870 C C . ALA A 1 112 ? -7.847 -16.181 9.279 1.00 76.25 112 ALA A C 1
ATOM 872 O O . ALA A 1 112 ? -8.085 -16.246 8.073 1.00 76.25 112 ALA A O 1
ATOM 873 N N . CYS A 1 113 ? -7.320 -15.084 9.834 1.00 77.44 113 CYS A N 1
ATOM 874 C CA . CYS A 1 113 ? -6.996 -13.899 9.057 1.00 77.44 113 CYS A CA 1
ATOM 875 C C . CYS A 1 113 ? -5.830 -14.182 8.107 1.00 77.44 113 CYS A C 1
ATOM 877 O O . CYS A 1 113 ? -4.798 -14.731 8.495 1.00 77.44 113 CYS A O 1
ATOM 879 N N . THR A 1 114 ? -5.977 -13.781 6.847 1.00 82.00 114 THR A N 1
ATOM 880 C CA . THR A 1 114 ? -4.939 -13.955 5.831 1.00 82.00 114 THR A CA 1
ATOM 881 C C . THR A 1 114 ? -4.571 -12.624 5.211 1.00 82.00 114 THR A C 1
ATOM 883 O O . THR A 1 114 ? -5.450 -11.889 4.767 1.00 82.00 114 THR A O 1
ATOM 886 N N . MET A 1 115 ? -3.276 -12.349 5.102 1.00 83.06 115 MET A N 1
ATOM 887 C CA . MET A 1 115 ? -2.760 -11.240 4.307 1.00 83.06 115 MET A CA 1
ATOM 888 C C . MET A 1 115 ? -2.390 -11.765 2.924 1.00 83.06 115 MET A C 1
ATOM 890 O O . MET A 1 115 ? -1.757 -12.811 2.798 1.00 83.06 115 MET A O 1
ATOM 894 N N . SER A 1 116 ? -2.747 -11.045 1.865 1.00 87.31 116 SER A N 1
ATOM 895 C CA . SER A 1 116 ? -2.291 -11.392 0.520 1.00 87.31 116 SER A CA 1
ATOM 896 C C . SER A 1 116 ? -1.824 -10.167 -0.238 1.00 87.31 116 SER A C 1
ATOM 898 O O . SER A 1 116 ? -2.350 -9.078 -0.041 1.00 87.31 116 SER A O 1
ATOM 900 N N . PHE A 1 117 ? -0.832 -10.357 -1.096 1.00 89.75 117 PHE A N 1
ATOM 901 C CA . PHE A 1 117 ? -0.215 -9.288 -1.868 1.00 89.75 117 PHE A CA 1
ATOM 902 C C . PHE A 1 117 ? 0.315 -9.844 -3.185 1.00 89.75 117 PHE A C 1
ATOM 904 O O . PHE A 1 117 ? 0.582 -11.040 -3.319 1.00 89.75 117 PHE A O 1
ATOM 911 N N . TRP A 1 118 ? 0.474 -8.962 -4.159 1.00 91.50 118 TRP A N 1
ATOM 912 C CA . TRP A 1 118 ? 1.100 -9.275 -5.435 1.00 91.50 118 TRP A CA 1
ATOM 913 C C . TRP A 1 118 ? 2.501 -8.688 -5.437 1.00 91.50 118 TRP A C 1
ATOM 915 O O . TRP A 1 118 ? 2.704 -7.573 -4.961 1.00 91.50 118 TRP A O 1
ATOM 925 N N . TYR A 1 119 ? 3.471 -9.443 -5.939 1.00 89.44 119 TYR A N 1
ATOM 926 C CA . TYR A 1 119 ? 4.859 -8.994 -5.976 1.00 89.44 119 TYR A CA 1
ATOM 927 C C . TYR A 1 119 ? 5.493 -9.267 -7.334 1.00 89.44 119 TYR A C 1
ATOM 929 O O . TYR A 1 119 ? 5.066 -10.155 -8.069 1.00 89.44 119 TYR A O 1
ATOM 937 N N . PHE A 1 120 ? 6.534 -8.503 -7.645 1.00 87.19 120 PHE A N 1
ATOM 938 C CA . PHE A 1 120 ? 7.340 -8.668 -8.842 1.00 87.19 120 PHE A CA 1
ATOM 939 C C . PHE A 1 120 ? 8.812 -8.572 -8.458 1.00 87.19 120 PHE A C 1
ATOM 941 O O . PHE A 1 120 ? 9.230 -7.602 -7.828 1.00 87.19 120 PHE A O 1
ATOM 948 N N . ILE A 1 121 ? 9.602 -9.573 -8.846 1.00 83.56 121 ILE A N 1
ATOM 949 C CA . ILE A 1 121 ? 11.057 -9.560 -8.673 1.00 83.56 121 ILE A CA 1
ATOM 950 C C . ILE A 1 121 ? 11.673 -9.793 -10.048 1.00 83.56 121 ILE A C 1
ATOM 952 O O . ILE A 1 121 ? 11.505 -10.862 -10.642 1.00 83.56 121 ILE A O 1
ATOM 956 N N . SER A 1 122 ? 12.383 -8.782 -10.550 1.00 80.00 122 SER A N 1
ATOM 957 C CA . SER A 1 122 ? 13.091 -8.857 -11.829 1.00 80.00 122 SER A CA 1
ATOM 958 C C . SER A 1 122 ? 14.095 -10.008 -11.831 1.00 80.00 122 SER A C 1
ATOM 960 O O . SER A 1 122 ? 14.784 -10.239 -10.842 1.00 80.00 122 SER A O 1
ATOM 962 N N . THR A 1 123 ? 14.259 -10.685 -12.967 1.00 79.25 123 THR A N 1
ATOM 963 C CA . THR A 1 123 ? 15.262 -11.757 -13.139 1.00 79.25 123 THR A CA 1
ATOM 964 C C . THR A 1 123 ? 16.702 -11.279 -12.990 1.00 79.25 123 THR A C 1
ATOM 966 O O . THR A 1 123 ? 17.601 -12.092 -12.806 1.00 79.25 123 THR A O 1
ATOM 969 N N . LYS A 1 124 ? 16.924 -9.965 -13.069 1.00 78.31 124 LYS A N 1
ATOM 970 C CA . LYS A 1 124 ? 18.228 -9.324 -12.869 1.00 78.31 124 LYS A CA 1
ATOM 971 C C . LYS A 1 124 ? 18.461 -8.883 -11.420 1.00 78.31 124 LYS A C 1
ATOM 973 O O . LYS A 1 124 ? 19.539 -8.385 -11.119 1.00 78.31 124 LYS A O 1
ATOM 978 N N . ALA A 1 125 ? 17.457 -9.010 -10.553 1.00 74.88 125 ALA A N 1
ATOM 979 C CA . ALA A 1 125 ? 17.555 -8.660 -9.145 1.00 74.88 125 ALA A CA 1
ATOM 980 C C . ALA A 1 125 ? 17.856 -9.906 -8.301 1.00 74.88 125 ALA A C 1
ATOM 982 O O . ALA A 1 125 ? 17.305 -10.981 -8.539 1.00 74.88 125 ALA A O 1
ATOM 983 N N . THR A 1 126 ? 18.690 -9.729 -7.278 1.00 72.56 126 THR A N 1
ATOM 984 C CA . THR A 1 126 ? 18.973 -10.741 -6.256 1.00 72.56 126 THR A CA 1
ATOM 985 C C . THR A 1 126 ? 18.476 -10.198 -4.923 1.00 72.56 126 THR A C 1
ATOM 987 O O . THR A 1 126 ? 18.947 -9.157 -4.476 1.00 72.56 126 THR A O 1
ATOM 990 N N . GLY A 1 127 ? 17.505 -10.868 -4.307 1.00 72.31 127 GLY A N 1
ATOM 991 C CA . GLY A 1 127 ? 16.896 -10.428 -3.053 1.00 72.31 127 GLY A CA 1
ATOM 992 C C . GLY A 1 127 ? 15.738 -11.330 -2.640 1.00 72.31 127 GLY A C 1
ATOM 993 O O . GLY A 1 127 ? 15.356 -12.238 -3.377 1.00 72.31 127 GLY A O 1
ATOM 994 N N . SER A 1 128 ? 15.183 -11.083 -1.457 1.00 74.75 128 SER A N 1
ATOM 995 C CA . SER A 1 128 ? 14.021 -11.806 -0.935 1.00 74.75 128 SER A CA 1
ATOM 996 C C . SER A 1 128 ? 13.058 -10.836 -0.257 1.00 74.75 128 SER A C 1
ATOM 998 O O . SER A 1 128 ? 13.481 -9.791 0.230 1.00 74.75 128 SER A O 1
ATOM 1000 N N . ILE A 1 129 ? 11.767 -11.168 -0.241 1.00 79.00 129 ILE A N 1
ATOM 1001 C CA . ILE A 1 129 ? 10.738 -10.390 0.459 1.00 79.00 129 ILE A CA 1
ATOM 1002 C C . ILE A 1 129 ? 10.359 -11.157 1.718 1.00 79.00 129 ILE A C 1
ATOM 1004 O O . ILE A 1 129 ? 9.801 -12.246 1.619 1.00 79.00 129 ILE A O 1
ATOM 1008 N N . GLN A 1 130 ? 10.623 -10.587 2.888 1.00 78.81 130 GLN A N 1
ATOM 1009 C CA . GLN A 1 130 ? 10.242 -11.181 4.168 1.00 78.81 130 GLN A CA 1
ATOM 1010 C C . GLN A 1 130 ? 9.011 -10.478 4.741 1.00 78.81 130 GLN A C 1
ATOM 1012 O O . GLN A 1 130 ? 8.837 -9.275 4.558 1.00 78.81 130 GLN A O 1
ATOM 1017 N N . ILE A 1 131 ? 8.154 -11.233 5.430 1.00 80.50 131 ILE A N 1
ATOM 1018 C CA . ILE A 1 131 ? 6.961 -10.700 6.092 1.00 80.50 131 ILE A CA 1
ATOM 1019 C C . ILE A 1 131 ? 7.156 -10.872 7.591 1.00 80.50 131 ILE A C 1
ATOM 1021 O O . ILE A 1 131 ? 7.410 -11.973 8.074 1.00 80.50 131 ILE A O 1
ATOM 1025 N N . LEU A 1 132 ? 7.034 -9.774 8.326 1.00 77.94 132 LEU A N 1
ATOM 1026 C CA . LEU A 1 132 ? 7.243 -9.742 9.766 1.00 77.94 132 LEU A CA 1
ATOM 1027 C C . LEU A 1 132 ? 5.952 -9.298 10.449 1.00 77.94 132 LEU A C 1
ATOM 1029 O O . LEU A 1 132 ? 5.403 -8.251 10.109 1.00 77.94 132 LEU A O 1
ATOM 1033 N N . ILE A 1 133 ? 5.493 -10.063 11.442 1.00 76.88 133 ILE A N 1
ATOM 1034 C CA . ILE A 1 133 ? 4.423 -9.617 12.340 1.00 76.88 133 ILE A CA 1
ATOM 1035 C C . ILE A 1 133 ? 5.051 -9.060 13.606 1.00 76.88 133 ILE A C 1
ATOM 1037 O O . ILE A 1 133 ? 5.808 -9.742 14.301 1.00 76.88 133 ILE A O 1
ATOM 1041 N N . LYS A 1 134 ? 4.705 -7.809 13.913 1.00 74.19 134 LYS A N 1
ATOM 1042 C CA . LYS A 1 134 ? 5.116 -7.127 15.135 1.00 74.19 134 LYS A CA 1
ATOM 1043 C C . LYS A 1 134 ? 3.907 -6.904 16.034 1.00 74.19 134 LYS A C 1
ATOM 1045 O O . LYS A 1 134 ? 3.049 -6.082 15.731 1.00 74.19 134 LYS A O 1
ATOM 1050 N N . VAL A 1 135 ? 3.873 -7.606 17.162 1.00 73.56 135 VAL A N 1
ATOM 1051 C CA . VAL A 1 135 ? 2.833 -7.446 18.185 1.00 73.56 135 VAL A CA 1
ATOM 1052 C C . VAL A 1 135 ? 3.279 -6.383 19.192 1.00 73.56 135 VAL A C 1
ATOM 1054 O O . VAL A 1 135 ? 4.450 -6.321 19.560 1.00 73.56 135 VAL A O 1
ATOM 1057 N N . ARG A 1 136 ? 2.351 -5.532 19.654 1.00 64.75 136 ARG A N 1
ATOM 1058 C CA . ARG A 1 136 ? 2.632 -4.352 20.504 1.00 64.75 136 ARG A CA 1
ATOM 1059 C C . ARG A 1 136 ? 3.429 -4.669 21.787 1.00 64.75 136 ARG A C 1
ATOM 1061 O O . ARG A 1 136 ? 4.112 -3.782 22.289 1.00 64.75 136 ARG A O 1
ATOM 1068 N N . PHE A 1 137 ? 3.356 -5.908 22.288 1.00 62.38 137 PHE A N 1
ATOM 1069 C CA . PHE A 1 137 ? 3.949 -6.344 23.562 1.00 62.38 137 PHE A CA 1
ATOM 1070 C C . PHE A 1 137 ? 4.788 -7.639 23.485 1.00 62.38 137 PHE A C 1
ATOM 1072 O O . PHE A 1 137 ? 5.180 -8.162 24.526 1.00 62.38 137 PHE A O 1
ATOM 1079 N N . GLN A 1 138 ? 5.083 -8.166 22.291 1.00 56.41 138 GLN A N 1
ATOM 1080 C CA . GLN A 1 138 ? 5.856 -9.406 22.118 1.00 56.41 138 GLN A CA 1
ATOM 1081 C C . GLN A 1 138 ? 6.878 -9.315 20.978 1.00 56.41 138 GLN A C 1
ATOM 1083 O O . GLN A 1 138 ? 6.839 -8.409 20.145 1.00 56.41 138 GLN A O 1
ATOM 1088 N N . PHE A 1 139 ? 7.816 -10.268 20.991 1.00 53.03 139 PHE A N 1
ATOM 1089 C CA . PHE A 1 139 ? 8.854 -10.468 19.983 1.00 53.03 139 PHE A CA 1
ATOM 1090 C C . PHE A 1 139 ? 8.283 -10.436 18.559 1.00 53.03 139 PHE A C 1
ATOM 1092 O O . PHE A 1 139 ? 7.193 -10.942 18.296 1.00 53.03 139 PHE A O 1
ATOM 1099 N N . VAL A 1 140 ? 9.053 -9.861 17.630 1.00 55.91 140 VAL A N 1
ATOM 1100 C CA . VAL A 1 140 ? 8.816 -10.051 16.195 1.00 55.91 140 VAL A CA 1
ATOM 1101 C C . VAL A 1 140 ? 8.907 -11.548 15.935 1.00 55.91 140 VAL A C 1
ATOM 1103 O O . VAL A 1 140 ? 9.894 -12.168 16.326 1.00 55.91 140 VAL A O 1
ATOM 1106 N N . MET A 1 141 ? 7.893 -12.126 15.303 1.00 54.75 141 MET A N 1
ATOM 1107 C CA . MET A 1 141 ? 7.978 -13.496 14.808 1.00 54.75 141 MET A CA 1
ATOM 1108 C C . MET A 1 141 ? 8.428 -13.412 13.351 1.00 54.75 141 MET A C 1
ATOM 1110 O O . MET A 1 141 ? 7.603 -13.101 12.486 1.00 54.75 141 MET A O 1
ATOM 1114 N N . PRO A 1 142 ? 9.733 -13.590 13.058 1.00 53.06 142 PRO A N 1
ATOM 1115 C CA . PRO A 1 142 ? 10.201 -13.593 11.687 1.00 53.06 142 PRO A CA 1
ATOM 1116 C C . PRO A 1 142 ? 9.709 -14.867 11.009 1.00 53.06 142 PRO A C 1
ATOM 1118 O O . PRO A 1 142 ? 10.198 -15.962 11.273 1.00 53.06 142 PRO A O 1
ATOM 1121 N N . LEU A 1 143 ? 8.730 -14.724 10.123 1.00 57.03 143 LEU A N 1
ATOM 1122 C CA . LEU A 1 143 ? 8.383 -15.753 9.152 1.00 57.03 143 LEU A CA 1
ATOM 1123 C C . LEU A 1 143 ? 8.908 -15.280 7.800 1.00 57.03 143 LEU A C 1
ATOM 1125 O O . LEU A 1 143 ? 8.229 -14.612 7.021 1.00 57.03 143 LEU A O 1
ATOM 1129 N N . SER A 1 144 ? 10.177 -15.588 7.547 1.00 52.25 144 SER A N 1
ATOM 1130 C CA . SER A 1 144 ? 10.831 -15.251 6.291 1.00 52.25 144 SER A CA 1
ATOM 1131 C C . SER A 1 144 ? 10.407 -16.237 5.203 1.00 52.25 144 SER A C 1
ATOM 1133 O O . SER A 1 144 ? 10.536 -17.453 5.332 1.00 52.25 144 SER A O 1
ATOM 1135 N N . PHE A 1 145 ? 9.900 -15.708 4.091 1.00 55.47 145 PHE A N 1
ATOM 1136 C CA . PHE A 1 145 ? 9.683 -16.484 2.877 1.00 55.47 145 PHE A CA 1
ATOM 1137 C C . PHE A 1 145 ? 10.674 -16.004 1.828 1.00 55.47 145 PHE A C 1
ATOM 1139 O O . PHE A 1 145 ? 10.632 -14.855 1.409 1.00 55.47 145 PHE A O 1
ATOM 1146 N N . THR A 1 146 ? 11.552 -16.877 1.344 1.00 56.91 146 THR A N 1
ATOM 1147 C CA . THR A 1 146 ? 12.386 -16.511 0.195 1.00 56.91 146 THR A CA 1
ATOM 1148 C C . THR A 1 146 ? 11.547 -16.644 -1.071 1.00 56.91 146 THR A C 1
ATOM 1150 O O . THR A 1 146 ? 11.116 -17.739 -1.433 1.00 56.91 146 THR A O 1
ATOM 1153 N N . LYS A 1 147 ? 11.258 -15.518 -1.731 1.00 66.06 147 LYS A N 1
ATOM 1154 C CA . LYS A 1 147 ? 10.588 -15.494 -3.035 1.00 66.06 147 LYS A CA 1
ATOM 1155 C C . LYS A 1 147 ? 11.628 -15.365 -4.144 1.00 66.06 147 LYS A C 1
ATOM 1157 O O . LYS A 1 147 ? 12.521 -14.532 -4.057 1.00 66.06 147 LYS A O 1
ATOM 1162 N N . PHE A 1 148 ? 11.494 -16.192 -5.176 1.00 64.38 148 PHE A N 1
ATOM 1163 C CA . PHE A 1 148 ? 12.392 -16.209 -6.330 1.00 64.38 148 PHE A CA 1
ATOM 1164 C C . PHE A 1 148 ? 11.954 -15.199 -7.405 1.00 64.38 148 PHE A C 1
ATOM 1166 O O . PHE A 1 148 ? 10.777 -14.821 -7.430 1.00 64.38 148 PHE A O 1
ATOM 1173 N N . PRO A 1 149 ? 12.867 -14.785 -8.306 1.00 66.62 149 PRO A N 1
ATOM 1174 C CA . PRO A 1 149 ? 12.535 -13.924 -9.436 1.00 66.62 149 PRO A CA 1
ATOM 1175 C C . PRO A 1 149 ? 11.368 -14.467 -10.266 1.00 66.62 149 PRO A C 1
ATOM 1177 O O . PRO A 1 149 ? 11.316 -15.655 -10.583 1.00 66.62 149 PRO A O 1
ATOM 1180 N N . THR A 1 150 ? 10.427 -13.593 -10.624 1.00 67.12 150 THR A N 1
ATOM 1181 C CA . THR A 1 150 ? 9.103 -13.986 -11.145 1.00 67.12 150 THR A CA 1
ATOM 1182 C C . THR A 1 150 ? 8.970 -13.837 -12.661 1.00 67.12 150 THR A C 1
ATOM 1184 O O . THR A 1 150 ? 7.901 -14.080 -13.233 1.00 67.12 150 THR A O 1
ATOM 1187 N N . GLY A 1 151 ? 10.051 -13.445 -13.342 1.00 72.69 151 GLY A N 1
ATOM 1188 C CA . GLY A 1 151 ? 10.031 -13.215 -14.783 1.00 72.69 151 GLY A CA 1
ATOM 1189 C C . GLY A 1 151 ? 9.198 -11.985 -15.132 1.00 72.69 151 GLY A C 1
ATOM 1190 O O . GLY A 1 151 ? 9.522 -10.881 -14.712 1.00 72.69 151 GLY A O 1
ATOM 1191 N N . SER A 1 152 ? 8.139 -12.181 -15.919 1.00 71.31 152 SER A N 1
ATOM 1192 C CA . SER A 1 152 ? 7.215 -11.135 -16.384 1.00 71.31 152 SER A CA 1
ATOM 1193 C C . SER A 1 152 ? 5.845 -11.174 -15.698 1.00 71.31 152 SER A C 1
ATOM 1195 O O . SER A 1 152 ? 4.909 -10.532 -16.169 1.00 71.31 152 SER A O 1
ATOM 1197 N N . THR A 1 153 ? 5.690 -11.968 -14.635 1.00 82.50 153 THR A N 1
ATOM 1198 C CA . THR A 1 153 ? 4.395 -12.189 -13.976 1.00 82.50 153 THR A CA 1
ATOM 1199 C C . THR A 1 153 ? 4.389 -11.657 -12.550 1.00 82.50 153 THR A C 1
ATOM 1201 O O . THR A 1 153 ? 5.429 -11.592 -11.889 1.00 82.50 153 THR A O 1
ATOM 1204 N N . TRP A 1 154 ? 3.192 -11.297 -12.090 1.00 87.44 154 TRP A N 1
ATOM 1205 C CA . TRP A 1 154 ? 2.894 -10.966 -10.705 1.00 87.44 154 TRP A CA 1
ATOM 1206 C C . TRP A 1 154 ? 2.277 -12.202 -10.046 1.00 87.44 154 TRP A C 1
ATOM 1208 O O . TRP A 1 154 ? 1.098 -12.463 -10.261 1.00 87.44 154 TRP A O 1
ATOM 1218 N N . PRO A 1 155 ? 3.028 -13.029 -9.311 1.00 88.31 155 PRO A N 1
ATOM 1219 C CA . PRO A 1 155 ? 2.441 -14.068 -8.473 1.00 88.31 155 PRO A CA 1
ATOM 1220 C C . PRO A 1 155 ? 1.789 -13.488 -7.213 1.00 88.31 155 PRO A C 1
ATOM 1222 O O . PRO A 1 155 ? 2.222 -12.469 -6.666 1.00 88.31 155 PRO A O 1
ATOM 1225 N N . LYS A 1 156 ? 0.768 -14.193 -6.716 1.00 87.88 156 LYS A N 1
ATOM 1226 C CA . LYS A 1 156 ? 0.099 -13.875 -5.453 1.00 87.88 156 LYS A CA 1
ATOM 1227 C C . LYS A 1 156 ? 0.832 -14.533 -4.287 1.00 87.88 156 LYS A C 1
ATOM 1229 O O . LYS A 1 156 ? 0.946 -15.756 -4.225 1.00 87.88 156 LYS A O 1
ATOM 1234 N N . GLY A 1 157 ? 1.300 -13.728 -3.342 1.00 84.06 157 GLY A N 1
ATOM 1235 C CA . GLY A 1 157 ? 1.683 -14.173 -2.009 1.00 84.06 157 GLY A CA 1
ATOM 1236 C C . GLY A 1 157 ? 0.458 -14.226 -1.099 1.00 84.06 157 GLY A C 1
ATOM 1237 O O . GLY A 1 157 ? -0.352 -13.301 -1.101 1.00 84.06 157 GLY A O 1
ATOM 1238 N N . VAL A 1 158 ? 0.319 -15.299 -0.323 1.00 83.38 158 VAL A N 1
ATOM 1239 C CA . VAL A 1 158 ? -0.679 -15.414 0.748 1.00 83.38 158 VAL A CA 1
ATOM 1240 C C . VAL A 1 158 ? 0.049 -15.801 2.026 1.00 83.38 158 VAL A C 1
ATOM 1242 O O . VAL A 1 158 ? 0.896 -16.693 2.020 1.00 83.38 158 VAL A O 1
ATOM 1245 N N . TYR A 1 159 ? -0.273 -15.098 3.099 1.00 78.06 159 TYR A N 1
ATOM 1246 C CA . TYR A 1 159 ? 0.217 -15.303 4.445 1.00 78.06 159 TYR A CA 1
ATOM 1247 C C . TYR A 1 159 ? -0.980 -15.581 5.354 1.00 78.06 159 TYR A C 1
ATOM 1249 O O . TYR A 1 159 ? -1.985 -14.875 5.288 1.00 78.06 159 TYR A O 1
ATOM 1257 N N . HIS A 1 160 ? -0.867 -16.595 6.204 1.00 73.44 160 HIS A N 1
ATOM 1258 C CA . HIS A 1 160 ? -1.895 -16.971 7.169 1.00 73.44 160 HIS A CA 1
ATOM 1259 C C . HIS A 1 160 ? -1.432 -16.540 8.560 1.00 73.44 160 HIS A C 1
ATOM 1261 O O . HIS A 1 160 ? -0.341 -16.924 8.982 1.00 73.44 160 HIS A O 1
ATOM 1267 N N . ASN A 1 161 ? -2.242 -15.737 9.253 1.00 63.22 161 ASN A N 1
ATOM 1268 C CA . ASN A 1 161 ? -1.998 -15.365 10.640 1.00 63.22 161 ASN A CA 1
ATOM 1269 C C . ASN A 1 161 ? -2.150 -16.614 11.507 1.00 63.22 161 ASN A C 1
ATOM 1271 O O . ASN A 1 161 ? -3.255 -16.971 11.882 1.00 63.22 161 ASN A O 1
ATOM 1275 N N . SER A 1 162 ? -1.068 -17.328 11.797 1.00 47.38 162 SER A N 1
ATOM 1276 C CA . SER A 1 162 ? -1.158 -18.484 12.689 1.00 47.38 162 SER A CA 1
ATOM 1277 C C . SER A 1 162 ? -1.347 -17.983 14.121 1.00 47.38 162 SER A C 1
ATOM 1279 O O . SER A 1 162 ? -0.363 -17.718 14.804 1.00 47.38 162 SER A O 1
ATOM 1281 N N . ALA A 1 163 ? -2.593 -17.847 14.594 1.00 38.91 163 ALA A N 1
ATOM 1282 C CA . ALA A 1 163 ? -2.852 -17.569 16.016 1.00 38.91 163 ALA A CA 1
ATOM 1283 C C . ALA A 1 163 ? -2.637 -18.798 16.925 1.0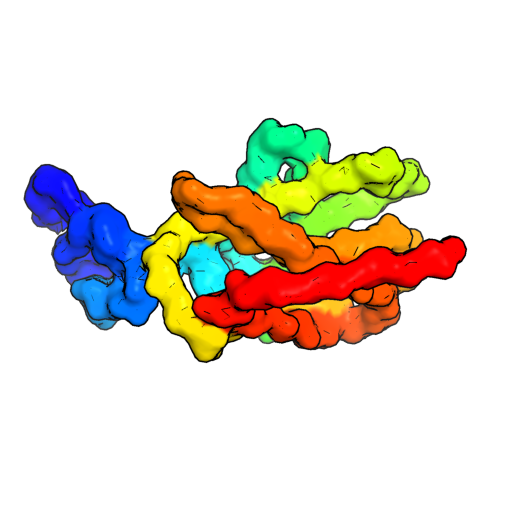0 38.91 163 ALA A C 1
ATOM 1285 O O . ALA A 1 163 ? -2.902 -18.730 18.118 1.00 38.91 163 ALA A O 1
ATOM 1286 N N . ASP A 1 164 ? -2.086 -19.885 16.383 1.00 32.41 164 ASP A N 1
ATOM 1287 C CA . ASP A 1 164 ? -1.469 -20.963 17.147 1.00 32.41 164 ASP A CA 1
ATOM 1288 C C . ASP A 1 164 ? 0.024 -21.011 16.802 1.00 32.41 164 ASP A C 1
ATOM 1290 O O . ASP A 1 164 ? 0.436 -21.592 15.796 1.00 32.41 164 ASP A O 1
ATOM 1294 N N . LEU A 1 165 ? 0.857 -20.383 17.632 1.00 32.91 165 LEU A N 1
ATOM 1295 C CA . LEU A 1 165 ? 2.290 -20.668 17.685 1.00 32.91 165 LEU A CA 1
ATOM 1296 C C . LEU A 1 165 ? 2.595 -21.333 19.026 1.00 32.91 165 LEU A C 1
ATOM 1298 O O . LEU A 1 165 ? 3.025 -20.707 19.991 1.00 32.91 165 LEU A O 1
ATOM 1302 N N . ALA A 1 166 ? 2.352 -22.642 19.063 1.00 27.67 166 ALA A N 1
ATOM 1303 C CA . ALA A 1 166 ? 3.039 -23.544 19.973 1.00 27.67 166 ALA A CA 1
ATOM 1304 C C . ALA A 1 166 ? 4.419 -23.897 19.379 1.00 27.67 166 ALA A C 1
ATOM 1306 O O . ALA A 1 166 ? 4.555 -24.141 18.182 1.00 27.67 166 ALA A O 1
ATOM 1307 N N . LEU A 1 167 ? 5.440 -23.883 20.239 1.00 30.98 167 LEU A N 1
ATOM 1308 C CA . LEU A 1 167 ? 6.860 -24.139 19.963 1.00 30.98 167 LEU A CA 1
ATOM 1309 C C . LEU A 1 167 ? 7.136 -25.447 19.191 1.00 30.98 167 LEU A C 1
ATOM 1311 O O . LEU A 1 167 ? 6.569 -26.489 19.508 1.00 30.98 167 LEU A O 1
ATOM 1315 N N . GLY A 1 168 ? 8.133 -25.421 18.297 1.00 26.20 168 GLY A N 1
ATOM 1316 C CA . GLY A 1 168 ? 8.782 -26.621 17.750 1.00 26.20 168 GLY A CA 1
ATOM 1317 C C . GLY A 1 168 ? 9.768 -26.297 16.621 1.00 26.20 168 GLY A C 1
ATOM 1318 O O . GLY A 1 168 ? 9.346 -25.993 15.513 1.00 26.20 168 GLY A O 1
ATOM 1319 N N . GLY A 1 169 ? 11.076 -26.312 16.908 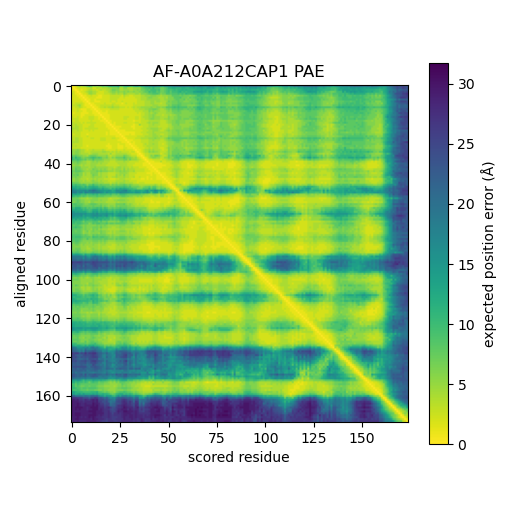1.00 30.11 169 GLY A N 1
ATOM 1320 C CA . GLY A 1 169 ? 12.143 -25.976 15.951 1.00 30.11 169 GLY A CA 1
ATOM 1321 C C . GLY A 1 169 ? 12.766 -27.170 15.217 1.00 30.11 169 GLY A C 1
ATOM 1322 O O . GLY A 1 169 ? 12.436 -28.314 15.508 1.00 30.11 169 GLY A O 1
ATOM 1323 N N . LEU A 1 170 ? 13.700 -26.881 14.300 1.00 29.81 170 LEU A N 1
ATOM 1324 C CA . LEU A 1 170 ? 15.064 -27.442 14.201 1.00 29.81 170 LEU A CA 1
ATOM 1325 C C . LEU A 1 170 ? 15.779 -26.873 12.958 1.00 29.81 170 LEU A C 1
ATOM 1327 O O . LEU A 1 170 ? 15.197 -26.795 11.878 1.00 29.81 170 LEU A O 1
ATOM 1331 N N . LEU A 1 171 ? 17.055 -26.511 13.121 1.00 31.73 171 LEU A N 1
ATOM 1332 C CA . LEU A 1 171 ? 18.012 -26.366 12.019 1.00 31.73 171 LEU A CA 1
ATOM 1333 C C . LEU A 1 171 ? 18.325 -27.757 11.448 1.00 31.73 171 LEU A C 1
ATOM 1335 O O . LEU A 1 171 ? 18.609 -28.662 12.236 1.00 31.73 171 LEU A O 1
ATOM 1339 N N . PRO A 1 172 ? 18.426 -27.923 10.124 1.00 28.77 172 PRO A N 1
ATOM 1340 C CA . PRO A 1 172 ? 19.388 -28.840 9.549 1.00 28.77 172 PRO A CA 1
ATOM 1341 C C . PRO A 1 172 ? 20.704 -28.089 9.339 1.00 28.77 172 PRO A C 1
ATOM 1343 O O . PRO A 1 172 ? 20.759 -27.041 8.698 1.00 28.77 172 PRO A O 1
ATOM 1346 N N . SER A 1 173 ? 21.749 -28.649 9.929 1.00 36.47 173 SER A N 1
ATOM 1347 C CA . SER A 1 173 ? 23.143 -28.441 9.568 1.00 36.47 173 SER A CA 1
ATOM 1348 C C . SER A 1 173 ? 23.396 -28.883 8.125 1.00 36.47 173 SER A C 1
ATOM 1350 O O . SER A 1 173 ? 23.162 -30.051 7.814 1.00 36.47 173 SER A O 1
ATOM 1352 N N . GLU A 1 174 ? 23.839 -27.956 7.281 1.00 37.28 174 GLU A N 1
ATOM 1353 C CA . GLU A 1 174 ? 25.075 -27.946 6.463 1.00 37.28 174 GLU A CA 1
ATOM 1354 C C . GLU A 1 174 ? 24.970 -26.867 5.377 1.00 37.28 174 GLU A C 1
ATOM 1356 O O . GLU A 1 174 ? 23.919 -26.790 4.699 1.00 37.28 174 GLU A O 1
#

Radius of gyration: 18.61 Å; Cα contacts (8 Å, |Δi|>4): 299; chains: 1; bounding box: 46×47×43 Å

Mean predicted aligned error: 9.3 Å

Nearest PDB structures (foldseek):
  8jxb-assembly1_A  TM=9.214E-01  e=4.752E-01  Rattus norvegicus
  5b4x-assembly2_D  TM=7.823E-01  e=2.971E-01  Homo sapiens
  8juu-assembly1_B  TM=7.587E-01  e=4.225E-01  Rattus norvegicus

pLDDT: mean 78.22, std 17.01, range [26.2, 95.62]

Foldseek 3Di:
DDDPQWDAAPVGDTDHLVQAQAPDPPVVVCRSDQLQQQDDQCQVHDSQKAWDPPFPWEWDKDFADPVALGANGGPPVRHRHGIDTDTHADPVGCPPTDIDIDGHDHDDDDQADKDKDWDAGGPPHDDADWDWDDDPPDDIDTPGDGDDHDHNDTDMDMDGNRPDDDDDDDDDDD

InterPro domains:
  IPR000998 MAM domain [PF00629] (40-136)
  IPR000998 MAM domain [PS50060] (38-122)
  IPR000998 MAM domain [SM00137] (35-174)
  IPR000998 MAM domain [cd06263] (40-135)
  IPR002172 Low-density lipoprotein (LDL) receptor class A repeat [PS50068] (1-37)
  IPR002172 Low-density lipoprotein (LDL) receptor class A repeat [SM00192] (1-38)
  IPR002172 Low-density lipoprotein (LDL) receptor class A repeat [cd00112] (2-36)
  IPR013320 Concanavalin A-like lectin/glucanase domain superfamily [SSF49899] (36-157)
  IPR036055 LDL receptor-like superfamily [G3DSA:4.10.400.10] (1-36)
  IPR036055 LDL receptor-like superfamily [SSF57424] (1-36)
  IPR051560 MAM domain-containing protein [PTHR23282] (28-134)

Solvent-accessible surface area (backbone atoms only — not comparable to full-atom values): 11085 Å² total; per-residue (Å²): 133,54,61,91,81,42,43,69,30,91,89,63,44,65,44,46,72,83,49,36,25,56,93,56,65,81,56,77,75,42,52,51,46,53,54,32,40,80,87,67,67,36,76,89,46,62,34,38,43,42,68,45,88,89,46,94,40,63,72,39,82,43,57,29,34,80,92,54,80,55,56,46,42,21,85,86,73,64,32,49,81,27,31,43,77,44,70,84,81,51,98,79,51,72,79,88,63,61,63,52,77,40,57,41,78,65,55,92,71,60,49,83,41,66,54,71,51,72,50,76,39,34,74,89,58,84,72,65,62,68,54,72,52,74,51,101,88,51,76,68,52,80,54,73,46,86,51,75,60,43,64,95,44,70,54,78,48,77,44,71,40,66,73,72,81,76,90,84,89,81,85,81,92,129

=== Feature glossary ===
Feature key, reading from the visual/contextual features back to the raw sequence:

Rendered structure images. Six rendered views show the 3D structure from the faces of a cube — i.e. along ±x, ±y, ±z. Rendering representation is drawn randomly per protein from cartoon (secondary-structure ribbons), sticks (backbone bonds), or molecular surface; coloring is either N→C rainbow (blue at the N-terminus through red at the C-terminus) or one color per chain.

Contact-map, Ramachandran, and PAE plots. The contact map is a binary N×N matrix image: pixel (i, j) is dark where Cα_i and Cα_j are within 8 Å and |i−j|>4. Because the |i−j|>4 filter removes local helical contacts, off-diagonal stripes parallel to the main diagonal indicate parallel β-sheets; stripes perpendicular to it indicate antiparallel β-sheets. The Ramachandran plot scatters every residue's (φ, ψ) pair against the sterically allowed regions. The PAE heatmap renders the predicted-aligned-error matrix.

InterPro / GO / CATH / organism. Database cross-references. InterPro integrates a dozen domain/family signature databases into unified entries with residue-range hits. GO terms attach function/process/location labels with evidence codes. CATH codes position the fold in a four-level structural taxonomy. Organism is the NCBI-taxonomy species name.

Nearest PDB structures. The Foldseek neighbor list gives the closest experimentally determined structures in the PDB, ranked by structural alignment. TM-score near 1 means near-identical fold; near 0.3 means only rough topology match. This is how one finds what a novel AlphaFold prediction most resembles in the solved-structure universe.

Predicted aligned error. PAE(i, j) answers: if I align the predicted and true structures on residue i, how far off (in Å) do I expect residue j to be? A block-diagonal PAE matrix with low values on the blocks and high values off-diagonal is the signature of a multi-domain protein with confidently predicted domains but uncertain inter-domain orientation.

Solvent-accessible surface area. Accessible surface area quantifies burial. A residue with SASA near zero is packed into the hydrophobic core; one with SASA >100 Å² sits on the surface. Computed here via the Shrake–Rupley numerical algorithm with a 1.4 Å probe.

B-factor. B-factor (Debye–Waller factor) reflects atomic displacement in the crystal lattice. It is an experimental observable (units Å²), not a prediction; low values mean the atom is pinned down, high values mean it moves or is heterogeneous across the crystal.

pLDDT. For AlphaFold models, the B-factor field carries pLDDT — the model's own estimate of local accuracy on a 0–100 scale. Regions with pLDDT<50 should be treated as essentially unmodeled; they often correspond to intrinsically disordered segments.

Backbone torsions (φ/ψ). φ (phi) and ψ (psi) are the two rotatable backbone dihedrals per residue: φ is the C(i-1)–N–Cα–C torsion, ψ is the N–Cα–C–N(i+1) torsion, both in degrees on (−180°, 180°]. α-helical residues cluster near (−60°, −45°); β-strand residues near (−120°, +130°). A Ramachandran plot is simply a scatter of (φ, ψ) for every residue.

Radius of gyration, Cα contacts, bounding box. Radius of gyration (Rg) is the root-mean-square distance of Cα atoms from their centroid — a single number for overall size and compactness. A globular domain of N residues has Rg ≈ 2.2·N^0.38 Å; an extended or disordered chain has a much larger Rg. The Cα contact count is the number of residue pairs whose Cα atoms are within 8 Å and are more than four positions apart in sequence — a standard proxy for tertiary packing density. The bounding box is the smallest axis-aligned box enclosing all Cα atoms.

Secondary structure (3-state, P-SEA). Three-state secondary structure (P-SEA) collapses the eight DSSP classes into helix (a), strand (b), and coil (c). P-SEA assigns these from Cα geometry alone — distances and angles — without requiring backbone oxygens, so it works on any Cα trace.

Secondary structure (8-state, DSSP). DSSP 8-state secondary structure assigns each residue one of H (α-helix), G (3₁₀-helix), I (π-helix), E (extended β-strand), B (isolated β-bridge), T (hydrogen-bonded turn), S (bend), or '-' (coil). The assignment is computed from backbone hydrogen-bond geometry via the Kabsch–Sander algorithm.

Foldseek 3Di. A 3Di character summarizes, for each residue, the relative orientation of the Cα frame of its nearest spatial neighbor. Because it encodes fold topology rather than chemistry, 3Di alignments detect remote structural similarity that sequence alignment misses.

mmCIF coordinates. The mmCIF block holds the 3D Cartesian coordinates of each backbone atom (N, Cα, C, O) in ångströms. mmCIF is the PDB's canonical archive format — a tagged-loop text representation of the atomic model.

Sequence. Sequence gives the chain of amino acids in standard one-letter code (A=alanine, C=cysteine, …, Y=tyrosine), read N→C. It is the only feature that is directly encoded by the gene; all structural features are derived from the folded form of this sequence.